Protein AF-0000000068952850 (afdb_homodimer)

Nearest PDB structures (foldseek):
  2pn2-assembly1_A-2  TM=8.144E-01  e=4.355E-07  Psychrobacter arcticus 273-4
  2onf-assembly1_B  TM=7.497E-01  e=1.160E-05  Thermoplasma acidophilum
  3lus-assembly1_A  TM=6.596E-01  e=3.440E-06  Vibrio cholerae O1 biovar El Tor str. N16961
  6mjn-assembly2_C  TM=6.677E-01  e=8.561E-06  Legionella pneumophila
  5d80-assembly1_G  TM=2.695E-01  e=7.342E-02  Saccharomyces cerevisiae S288C

Sequence (258 aa):
MTIQATWQPSQGNSICHLTNGTAEWQADLDASAGGDTQYPNPHDLLDSALAACTTLTLQLYAKRKGYAITEVHVSVGHEDANGTYTMNREVKVSGELTPQILDDLLRVANRCPVHKTLSGQFSIQTSIAMTIQATWQPSQGNSICHLTNGTAEWQADLDASAGGDTQYPNPHDLLDSALAACTTLTLQLYAKRKGYAITEVHVSVGHEDANGTYTMNREVKVSGELTPQILDDLLRVANRCPVHKTLSGQFSIQTSIA

Solvent-accessible surface area (backbone atoms only — not comparable to full-atom values): 13160 Å² total; per-residue (Å²): 120,49,34,38,23,36,40,37,62,86,69,76,55,71,61,30,42,35,30,57,87,69,19,70,53,63,29,19,43,48,61,92,76,70,25,53,54,66,29,42,26,35,68,51,29,38,47,39,10,45,25,42,27,29,50,50,47,48,51,53,50,31,59,77,72,64,55,54,60,53,32,39,40,24,35,27,32,67,45,80,55,96,65,31,45,33,33,46,32,39,39,33,67,40,61,74,68,51,74,67,54,51,53,50,50,52,56,50,44,69,60,19,68,51,49,50,53,56,66,47,40,59,42,78,44,78,46,75,93,119,49,33,38,23,38,40,36,62,87,69,77,56,71,58,31,41,34,29,58,88,68,19,71,52,63,31,19,42,48,63,92,77,70,25,56,54,67,29,41,27,34,67,51,30,39,46,38,11,47,24,40,26,30,50,50,45,48,52,52,51,30,61,74,70,64,54,56,60,55,32,40,38,24,35,27,32,66,45,80,56,95,65,31,43,33,33,45,31,41,39,34,68,41,60,74,69,50,74,66,54,53,52,51,51,51,56,51,43,70,60,18,66,50,51,51,53,56,68,47,39,59,42,79,45,78,45,75,92

Secondary structure (DSSP, 8-state):
-EEEEEE-GGGSS-PEEEESSS-EEEE---GGGT--TTS--HHHHHHHHHHHHHHHHHHHHHHHHT--EEEEEEEEEEEEETTEEEEEEEEEEEES--HHHHHHHHHHHTT-HHHHHHTSEEEEEEEE-/-EEEEEE-GGGSS-PEEEESSS-EEEE---GGGT--TTS--HHHHHHHHHHHHHHHHHHHHHHHHT--EEEEEEEEEEEEETTEEEEEEEEEEEES--HHHHHHHHHHHTT-HHHHHHTSEEEEEEEE-

pLDDT: mean 96.09, std 3.13, range [76.75, 98.88]

Radius of gyration: 18.57 Å; Cα contacts (8 Å, |Δi|>4): 601; chains: 2; bounding box: 36×56×41 Å

Foldseek 3Di:
DDKDWDDDVVVVAAKIWIDPPPDIFIEWDDVVVVIDPVHHHPVRVVQVVLQVLLQVQLVVVCVVVVPFWDDKDKDWDWDDDPNDIDIDIDIDIHGPDDPVRVVVSVVSSCVGPSNVVVVDDDDDDDDDD/DDKDWDDDVVVVAAKIWIDPPPDIFIEWDDVVVVIDPVHHHPVSVLQVVLQVLLQVQLVVVCVVVVPFWDDKDKDWDWDDDPNDIDIDMDIDIHGPDDPVRVVVSVVSSCVGPSNVVVVDDDDDDDDDD

Organism: Cupriavidus necator (strain ATCC 17699 / DSM 428 / KCTC 22496 / NCIMB 10442 / H16 / Stanier 337) (NCBI:txid381666)

InterPro domains:
  IPR003718 OsmC/Ohr conserved domain [PF02566] (35-126)
  IPR015946 K homology domain-like, alpha/beta [G3DSA:3.30.300.20] (1-129)
  IPR036102 OsmC/Ohr superfamily [SSF82784] (1-128)

Structure (mmCIF, N/CA/C/O backbone):
data_AF-0000000068952850-model_v1
#
loop_
_entity.id
_entity.type
_entity.pdbx_description
1 polymer 'OsmC family peroxiredoxin'
#
loop_
_atom_site.group_PDB
_atom_site.id
_atom_site.type_symbol
_atom_site.label_atom_id
_atom_site.label_alt_id
_atom_site.label_comp_id
_atom_site.label_asym_id
_atom_site.label_entity_id
_atom_site.label_seq_id
_atom_site.pdbx_PDB_ins_code
_atom_site.Cartn_x
_atom_site.Cartn_y
_atom_site.Cartn_z
_atom_site.occupancy
_atom_site.B_iso_or_equiv
_atom_site.auth_seq_id
_atom_site.auth_comp_id
_atom_site.auth_asym_id
_atom_site.auth_atom_id
_atom_site.pdbx_PDB_model_num
ATOM 1 N N . MET A 1 1 ? 1.985 -6.535 13.148 1 83.94 1 MET A N 1
ATOM 2 C CA . MET A 1 1 ? 3.004 -5.68 12.547 1 83.94 1 MET A CA 1
ATOM 3 C C . MET A 1 1 ? 2.508 -4.246 12.43 1 83.94 1 MET A C 1
ATOM 5 O O . MET A 1 1 ? 1.322 -4.012 12.188 1 83.94 1 MET A O 1
ATOM 9 N N . THR A 1 2 ? 3.398 -3.201 12.891 1 96.94 2 THR A N 1
ATOM 10 C CA . THR A 1 2 ? 3.006 -1.795 12.906 1 96.94 2 THR A CA 1
ATOM 11 C C . THR A 1 2 ? 3.838 -0.994 11.906 1 96.94 2 THR A C 1
ATOM 13 O O . THR A 1 2 ? 5.066 -1.09 11.898 1 96.94 2 THR A O 1
ATOM 16 N N . ILE A 1 3 ? 3.17 -0.302 11.047 1 98.75 3 ILE A N 1
ATOM 17 C CA . ILE A 1 3 ? 3.84 0.583 10.094 1 98.75 3 ILE A CA 1
ATOM 18 C C . ILE A 1 3 ? 4.086 1.942 10.742 1 98.75 3 ILE A C 1
ATOM 20 O O . ILE A 1 3 ? 3.203 2.492 11.406 1 98.75 3 ILE A O 1
ATOM 24 N N . GLN A 1 4 ? 5.297 2.438 10.555 1 98.88 4 GLN A N 1
ATOM 25 C CA . GLN A 1 4 ? 5.641 3.793 10.969 1 98.88 4 GLN A CA 1
ATOM 26 C C . GLN A 1 4 ? 5.922 4.684 9.766 1 98.88 4 GLN A C 1
ATOM 28 O O . GLN A 1 4 ? 6.668 4.297 8.859 1 98.88 4 GLN A O 1
ATOM 33 N N . ALA A 1 5 ? 5.34 5.781 9.758 1 98.88 5 ALA A N 1
ATOM 34 C CA . ALA A 1 5 ? 5.598 6.824 8.773 1 98.88 5 ALA A CA 1
ATOM 35 C C . ALA A 1 5 ? 6.078 8.109 9.438 1 98.88 5 ALA A C 1
ATOM 37 O O . ALA A 1 5 ? 5.461 8.586 10.391 1 98.88 5 ALA A O 1
ATOM 38 N N . THR A 1 6 ? 7.145 8.703 8.875 1 98.81 6 THR A N 1
ATOM 39 C CA . THR A 1 6 ? 7.676 9.914 9.5 1 98.81 6 THR A CA 1
ATOM 40 C C . THR A 1 6 ? 8.031 10.953 8.438 1 98.81 6 THR A C 1
ATOM 42 O O . THR A 1 6 ? 8.383 10.602 7.312 1 98.81 6 THR A O 1
ATOM 45 N N . TRP A 1 7 ? 7.98 12.133 8.859 1 98.56 7 TRP A N 1
ATOM 46 C CA . TRP A 1 7 ? 8.414 13.266 8.047 1 98.56 7 TRP A CA 1
ATOM 47 C C . TRP A 1 7 ? 8.773 14.453 8.922 1 98.56 7 TRP A C 1
ATOM 49 O O . TRP A 1 7 ? 8.117 14.703 9.945 1 98.56 7 TRP A O 1
ATOM 59 N N . GLN A 1 8 ? 9.758 15.172 8.516 1 97.69 8 GLN A N 1
ATOM 60 C CA . GLN A 1 8 ? 10.164 16.406 9.172 1 97.69 8 GLN A CA 1
ATOM 61 C C . GLN A 1 8 ? 10.438 17.5 8.148 1 97.69 8 GLN A C 1
ATOM 63 O O . GLN A 1 8 ? 11.055 17.25 7.109 1 97.69 8 GLN A O 1
ATOM 68 N N . PRO A 1 9 ? 10.039 18.688 8.547 1 96 9 PRO A N 1
ATOM 69 C CA . PRO A 1 9 ? 10.32 19.812 7.637 1 96 9 PRO A CA 1
ATOM 70 C C . PRO A 1 9 ? 11.812 19.984 7.371 1 96 9 PRO A C 1
ATOM 72 O O . PRO A 1 9 ? 12.195 20.453 6.297 1 96 9 PRO A O 1
ATOM 75 N N . SER A 1 10 ? 12.562 19.641 8.289 1 95.81 10 SER A N 1
ATOM 76 C CA . SER A 1 10 ? 14.008 19.828 8.18 1 95.81 10 SER A CA 1
ATOM 77 C C . SER A 1 10 ? 14.594 19 7.039 1 95.81 10 SER A C 1
ATOM 79 O O . SER A 1 10 ? 15.719 19.25 6.605 1 95.81 10 SER A O 1
ATOM 81 N N . GLN A 1 11 ? 13.867 18.062 6.547 1 95.25 11 GLN A N 1
ATOM 82 C CA . GLN A 1 11 ? 14.312 17.219 5.434 1 95.25 11 GLN A CA 1
ATOM 83 C C . GLN A 1 11 ? 14.438 18.031 4.148 1 95.25 11 GLN A C 1
ATOM 85 O O . GLN A 1 11 ? 15.125 17.625 3.213 1 95.25 11 GLN A O 1
ATOM 90 N N . GLY A 1 12 ? 13.688 19.094 4.043 1 95.31 12 GLY A N 1
ATOM 91 C CA . GLY A 1 12 ? 13.742 19.953 2.867 1 95.31 12 GLY A CA 1
ATOM 92 C C . GLY A 1 12 ? 12.992 19.391 1.678 1 95.31 12 GLY A C 1
ATOM 93 O O . GLY A 1 12 ? 13.148 19.859 0.552 1 95.31 12 GLY A O 1
ATOM 94 N N . ASN A 1 13 ? 12.367 18.266 1.859 1 96.75 13 ASN A N 1
ATOM 95 C CA . ASN A 1 13 ? 11.523 17.641 0.84 1 96.75 13 ASN A CA 1
ATOM 96 C C . ASN A 1 13 ? 10.273 17.016 1.451 1 96.75 13 ASN A C 1
ATOM 98 O O . ASN A 1 13 ? 10.078 17.078 2.666 1 96.75 13 ASN A O 1
ATOM 102 N N . SER A 1 14 ? 9.391 16.5 0.665 1 97.62 14 SER A N 1
ATOM 103 C CA . SER A 1 14 ? 8.109 15.992 1.146 1 97.62 14 SER A CA 1
ATOM 104 C C . SER A 1 14 ? 8.156 14.484 1.369 1 97.62 14 SER A C 1
ATOM 106 O O . SER A 1 14 ? 7.152 13.875 1.742 1 97.62 14 SER A O 1
ATOM 108 N N . ILE A 1 15 ? 9.305 13.867 1.201 1 98.56 15 ILE A N 1
ATOM 109 C CA . ILE A 1 15 ? 9.406 12.406 1.217 1 98.56 15 ILE A CA 1
ATOM 110 C C . ILE A 1 15 ? 9.055 11.883 2.607 1 98.56 15 ILE A C 1
ATOM 112 O O . ILE A 1 15 ? 9.586 12.359 3.611 1 98.56 15 ILE A O 1
ATOM 116 N N . CYS A 1 16 ? 8.117 10.953 2.568 1 98.19 16 CYS A N 1
ATOM 117 C CA . CYS A 1 16 ? 7.711 10.227 3.764 1 98.19 16 CYS A CA 1
ATOM 118 C C . CYS A 1 16 ? 8.516 8.938 3.92 1 98.19 16 CYS A C 1
ATOM 120 O O . CYS A 1 16 ? 8.625 8.156 2.977 1 98.19 16 CYS A O 1
ATOM 122 N N . HIS A 1 17 ? 9.039 8.742 5.125 1 98.81 17 HIS A N 1
ATOM 123 C CA . HIS A 1 17 ? 9.797 7.523 5.398 1 98.81 17 HIS A CA 1
ATOM 124 C C . HIS A 1 17 ? 8.922 6.473 6.082 1 98.81 17 HIS A C 1
ATOM 126 O O . HIS A 1 17 ? 8.258 6.77 7.082 1 98.81 17 HIS A O 1
ATOM 132 N N . LEU A 1 18 ? 8.977 5.301 5.543 1 98.88 18 LEU A N 1
ATOM 133 C CA . LEU A 1 18 ? 8.133 4.219 6.039 1 98.88 18 LEU A CA 1
ATOM 134 C C . LEU A 1 18 ? 8.984 3.053 6.535 1 98.88 18 LEU A C 1
ATOM 136 O O . LEU A 1 18 ? 10.031 2.752 5.957 1 98.88 18 LEU A O 1
ATOM 140 N N . THR A 1 19 ? 8.469 2.383 7.621 1 98.88 19 THR A N 1
ATOM 141 C CA . THR A 1 19 ? 9.133 1.178 8.102 1 98.88 19 THR A CA 1
ATOM 142 C C . THR A 1 19 ? 8.164 0.301 8.883 1 98.88 19 THR A C 1
ATOM 144 O O . THR A 1 19 ? 7.199 0.8 9.469 1 98.88 19 THR A O 1
ATOM 147 N N . ASN A 1 20 ? 8.43 -0.939 8.812 1 98.31 20 ASN A N 1
ATOM 148 C CA . ASN A 1 20 ? 7.734 -1.854 9.711 1 98.31 20 ASN A CA 1
ATOM 149 C C . ASN A 1 20 ? 8.648 -2.35 10.82 1 98.31 20 ASN A C 1
ATOM 151 O O . ASN A 1 20 ? 8.352 -3.354 11.477 1 98.31 20 ASN A O 1
ATOM 155 N N . GLY A 1 21 ? 9.75 -1.656 11.047 1 97.31 21 GLY A N 1
ATOM 156 C CA . GLY A 1 21 ? 10.75 -2.041 12.031 1 97.31 21 GLY A CA 1
ATOM 157 C C . GLY A 1 21 ? 11.914 -2.803 11.438 1 97.31 21 GLY A C 1
ATOM 158 O O . GLY A 1 21 ? 13.016 -2.799 12 1 97.31 21 GLY A O 1
ATOM 159 N N . THR A 1 22 ? 11.695 -3.516 10.328 1 96.75 22 THR A N 1
ATOM 160 C CA . THR A 1 22 ? 12.719 -4.305 9.648 1 96.75 22 THR A CA 1
ATOM 161 C C . THR A 1 22 ? 12.961 -3.777 8.234 1 96.75 22 THR A C 1
ATOM 163 O O . THR A 1 22 ? 14.102 -3.521 7.852 1 96.75 22 THR A O 1
ATOM 166 N N . ALA A 1 23 ? 11.969 -3.572 7.438 1 98.19 23 ALA A N 1
ATOM 167 C CA . ALA A 1 23 ? 12.047 -3.008 6.094 1 98.19 23 ALA A CA 1
ATOM 168 C C . ALA A 1 23 ? 11.883 -1.49 6.125 1 98.19 23 ALA A C 1
ATOM 170 O O . ALA A 1 23 ? 11.211 -0.952 7.004 1 98.19 23 ALA A O 1
ATOM 171 N N . GLU A 1 24 ? 12.523 -0.838 5.172 1 98.56 24 GLU A N 1
ATOM 172 C CA . GLU A 1 24 ? 12.383 0.604 4.992 1 98.56 24 GLU A CA 1
ATOM 173 C C . GLU A 1 24 ? 12.055 0.95 3.543 1 98.56 24 GLU A C 1
ATOM 175 O O . GLU A 1 24 ? 12.633 0.371 2.617 1 98.56 24 GLU A O 1
ATOM 180 N N . TRP A 1 25 ? 11.117 1.823 3.322 1 98.62 25 TRP A N 1
ATOM 181 C CA . TRP A 1 25 ? 10.766 2.348 2.006 1 98.62 25 TRP A CA 1
ATOM 182 C C . TRP A 1 25 ? 10.211 3.762 2.113 1 98.62 25 TRP A C 1
ATOM 184 O O . TRP A 1 25 ? 10.328 4.406 3.158 1 98.62 25 TRP A O 1
ATOM 194 N N . GLN A 1 26 ? 9.852 4.348 0.988 1 98.81 26 GLN A N 1
ATOM 195 C CA . GLN A 1 26 ? 9.453 5.75 0.976 1 98.81 26 GLN A CA 1
ATOM 196 C C . GLN A 1 26 ? 8.211 5.957 0.112 1 98.81 26 GLN A C 1
ATOM 198 O O . GLN A 1 26 ? 7.855 5.09 -0.693 1 98.81 26 GLN A O 1
ATOM 203 N N . ALA A 1 27 ? 7.625 7.004 0.336 1 98.75 27 ALA A N 1
ATOM 204 C CA . ALA A 1 27 ? 6.504 7.492 -0.462 1 98.75 27 ALA A CA 1
ATOM 205 C C . ALA A 1 27 ? 6.527 9.016 -0.571 1 98.75 27 ALA A C 1
ATOM 207 O O . ALA A 1 27 ? 7.18 9.688 0.23 1 98.75 27 ALA A O 1
ATOM 208 N N . ASP A 1 28 ? 5.906 9.516 -1.587 1 98.62 28 ASP A N 1
ATOM 209 C CA . ASP A 1 28 ? 5.832 10.969 -1.724 1 98.62 28 ASP A CA 1
ATOM 210 C C . ASP A 1 28 ? 4.504 11.398 -2.342 1 98.62 28 ASP A C 1
ATOM 212 O O . ASP A 1 28 ? 3.672 10.555 -2.684 1 98.62 28 ASP A O 1
ATOM 216 N N . LEU A 1 29 ? 4.336 12.688 -2.441 1 96.94 29 LEU A N 1
ATOM 217 C CA . LEU A 1 29 ? 3.16 13.305 -3.049 1 96.94 29 LEU A CA 1
ATOM 218 C C . LEU A 1 29 ? 3.123 13.039 -4.551 1 96.94 29 LEU A C 1
ATOM 220 O O . LEU A 1 29 ? 4.145 12.695 -5.148 1 96.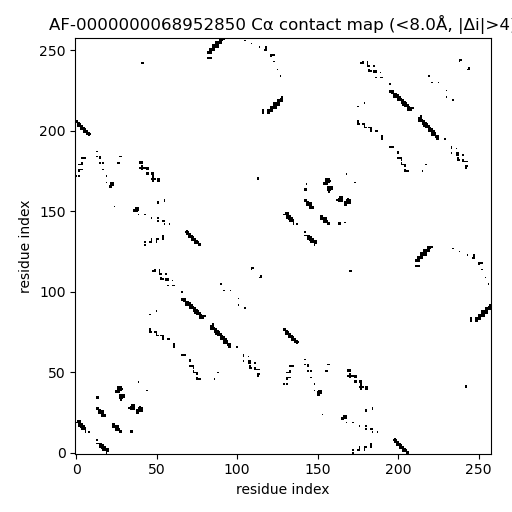94 29 LEU A O 1
ATOM 224 N N . ASP A 1 30 ? 1.948 13.172 -5.082 1 92.81 30 ASP A N 1
ATOM 225 C CA . ASP A 1 30 ? 1.857 13.133 -6.539 1 92.81 30 ASP A CA 1
ATOM 226 C C . ASP A 1 30 ? 2.574 14.328 -7.164 1 92.81 30 ASP A C 1
ATOM 228 O O . ASP A 1 30 ? 2.871 15.305 -6.48 1 92.81 30 ASP A O 1
ATOM 232 N N . ALA A 1 31 ? 2.795 14.164 -8.445 1 91.31 31 ALA A N 1
ATOM 233 C CA . ALA A 1 31 ? 3.496 15.234 -9.164 1 91.31 31 ALA A CA 1
ATOM 234 C C . ALA A 1 31 ? 2.725 16.547 -9.078 1 91.31 31 ALA A C 1
ATOM 236 O O . ALA A 1 31 ? 3.322 17.609 -8.914 1 91.31 31 ALA A O 1
ATOM 237 N N . SER A 1 32 ? 1.428 16.484 -9.141 1 92.81 32 SER A N 1
ATOM 238 C CA . SER A 1 32 ? 0.576 17.672 -9.141 1 92.81 32 SER A CA 1
ATOM 239 C C . SER A 1 32 ? 0.685 18.422 -7.824 1 92.81 32 SER A C 1
ATOM 241 O O . SER A 1 32 ? 0.463 19.641 -7.777 1 92.81 32 SER A O 1
ATOM 243 N N . ALA A 1 33 ? 1.064 17.75 -6.75 1 93.44 33 ALA A N 1
ATOM 244 C CA . ALA A 1 33 ? 1.203 18.359 -5.434 1 93.44 33 ALA A CA 1
ATOM 245 C C . ALA A 1 33 ? 2.66 18.703 -5.137 1 93.44 33 ALA A C 1
ATOM 247 O O . ALA A 1 33 ? 3.004 19.078 -4.012 1 93.44 33 ALA A O 1
ATOM 248 N N . GLY A 1 34 ? 3.529 18.5 -6.188 1 93.19 34 GLY A N 1
ATOM 249 C CA . GLY A 1 34 ? 4.926 18.891 -6.047 1 93.19 34 GLY A CA 1
ATOM 250 C C . GLY A 1 34 ? 5.797 17.766 -5.5 1 93.19 34 GLY A C 1
ATOM 251 O O . GLY A 1 34 ? 6.918 18.016 -5.051 1 93.19 34 GLY A O 1
ATOM 252 N N . GLY A 1 35 ? 5.309 16.594 -5.461 1 95.94 35 GLY A N 1
ATOM 253 C CA . GLY A 1 35 ? 6.07 15.477 -4.945 1 95.94 35 GLY A CA 1
ATOM 254 C C . GLY A 1 35 ? 7.125 14.977 -5.914 1 95.94 35 GLY A C 1
ATOM 255 O O . GLY A 1 35 ? 7.152 15.391 -7.074 1 95.94 35 GLY A O 1
ATOM 256 N N . ASP A 1 36 ? 8.062 14.211 -5.398 1 97.44 36 ASP A N 1
ATOM 257 C CA . ASP A 1 36 ? 9.078 13.516 -6.184 1 97.44 36 ASP A CA 1
ATOM 258 C C . ASP A 1 36 ? 8.531 12.211 -6.762 1 97.44 36 ASP A C 1
ATOM 260 O O . ASP A 1 36 ? 8.242 11.273 -6.02 1 97.44 36 ASP A O 1
ATOM 264 N N . THR A 1 37 ? 8.461 12.102 -8.078 1 96.19 37 THR A N 1
ATOM 265 C CA . THR A 1 37 ? 7.809 10.984 -8.75 1 96.19 37 THR A CA 1
ATOM 266 C C . THR A 1 37 ? 8.695 9.742 -8.727 1 96.19 37 THR A C 1
ATOM 268 O O . THR A 1 37 ? 8.281 8.664 -9.172 1 96.19 37 THR A O 1
ATOM 271 N N . GLN A 1 38 ? 9.859 9.898 -8.219 1 97.62 38 GLN A N 1
ATOM 272 C CA . GLN A 1 38 ? 10.727 8.742 -8.039 1 97.62 38 GLN A CA 1
ATOM 273 C C . GLN A 1 38 ? 10.227 7.84 -6.918 1 97.62 38 GLN A C 1
ATOM 275 O O . GLN A 1 38 ? 10.703 6.715 -6.758 1 97.62 38 GLN A O 1
ATOM 280 N N . TYR A 1 39 ? 9.273 8.289 -6.168 1 98.56 39 TYR A N 1
ATOM 281 C CA . TYR A 1 39 ? 8.68 7.523 -5.082 1 98.56 39 TYR A CA 1
ATOM 282 C C . TYR A 1 39 ? 7.188 7.312 -5.324 1 98.56 39 TYR A C 1
ATOM 284 O O . TYR A 1 39 ? 6.512 8.18 -5.875 1 98.56 39 TYR A O 1
ATOM 292 N N . PRO A 1 40 ? 6.668 6.195 -4.957 1 98.44 40 PRO A N 1
ATOM 293 C CA . PRO A 1 40 ? 5.227 5.969 -5.094 1 98.44 40 PRO A CA 1
ATOM 294 C C . PRO A 1 40 ? 4.398 6.887 -4.199 1 98.44 40 PRO A C 1
ATOM 296 O O . PRO A 1 40 ? 4.832 7.238 -3.098 1 98.44 40 PRO A O 1
ATOM 299 N N . ASN A 1 41 ? 3.264 7.293 -4.699 1 98.12 41 ASN A N 1
ATOM 300 C CA . ASN A 1 41 ? 2.316 7.977 -3.822 1 98.12 41 ASN A CA 1
ATOM 301 C C . ASN A 1 41 ? 1.457 6.988 -3.045 1 98.12 41 ASN A C 1
ATOM 303 O O . ASN A 1 41 ? 1.554 5.777 -3.254 1 98.12 41 ASN A O 1
ATOM 307 N N . PRO A 1 42 ? 0.657 7.445 -2.119 1 98.19 42 PRO A N 1
ATOM 308 C CA . PRO A 1 42 ? -0.085 6.527 -1.25 1 98.19 42 PRO A CA 1
ATOM 309 C C . PRO A 1 42 ? -1.029 5.613 -2.025 1 98.19 42 PRO A C 1
ATOM 311 O O . PRO A 1 42 ? -1.193 4.445 -1.667 1 98.19 42 PRO A O 1
ATOM 314 N N . HIS A 1 43 ? -1.701 6.066 -3.117 1 97.88 43 HIS A N 1
ATOM 315 C CA . HIS A 1 43 ? -2.557 5.203 -3.922 1 97.88 43 HIS A CA 1
ATOM 316 C C . HIS A 1 43 ? -1.737 4.152 -4.664 1 97.88 43 HIS A C 1
ATOM 318 O O . HIS A 1 43 ? -2.203 3.029 -4.875 1 97.88 43 HIS A O 1
ATOM 324 N N . ASP A 1 44 ? -0.506 4.539 -5.082 1 98.38 44 ASP A N 1
ATOM 325 C CA . ASP A 1 44 ? 0.402 3.545 -5.645 1 98.38 44 ASP A CA 1
ATOM 326 C C . ASP A 1 44 ? 0.667 2.418 -4.648 1 98.38 44 ASP A C 1
ATOM 328 O O . ASP A 1 44 ? 0.671 1.242 -5.02 1 98.38 44 ASP A O 1
ATOM 332 N N . LEU A 1 45 ? 0.943 2.805 -3.422 1 98.75 45 LEU A N 1
ATOM 333 C CA . LEU A 1 45 ? 1.175 1.799 -2.391 1 98.75 45 LEU A CA 1
ATOM 334 C C . LEU A 1 45 ? -0.05 0.907 -2.217 1 98.75 45 LEU A C 1
ATOM 336 O O . LEU A 1 45 ? 0.078 -0.315 -2.111 1 98.75 45 LEU A O 1
ATOM 340 N N . LEU A 1 46 ? -1.236 1.482 -2.213 1 98.69 46 LEU A N 1
ATOM 341 C CA . LEU A 1 46 ? -2.48 0.736 -2.066 1 98.69 46 LEU A CA 1
ATOM 342 C C . LEU A 1 46 ? -2.658 -0.257 -3.211 1 98.69 46 LEU A C 1
ATOM 344 O O . LEU A 1 46 ? -2.855 -1.451 -2.977 1 98.69 46 LEU A O 1
ATOM 348 N N . ASP A 1 47 ? -2.549 0.219 -4.449 1 98.75 47 ASP A N 1
ATOM 349 C CA . ASP A 1 47 ? -2.701 -0.645 -5.617 1 98.75 47 ASP A CA 1
ATOM 350 C C . ASP A 1 47 ? -1.612 -1.715 -5.652 1 98.75 47 ASP A C 1
ATOM 352 O O . ASP A 1 47 ? -1.862 -2.85 -6.066 1 98.75 47 ASP A O 1
ATOM 356 N N . SER A 1 48 ? -0.426 -1.312 -5.207 1 98.88 48 SER A N 1
ATOM 357 C CA . SER A 1 48 ? 0.693 -2.248 -5.238 1 98.88 48 SER A CA 1
ATOM 358 C C . SER A 1 48 ? 0.49 -3.385 -4.242 1 98.88 48 SER A C 1
ATOM 360 O O . SER A 1 48 ? 1.035 -4.477 -4.422 1 98.88 48 SER A O 1
ATOM 362 N N . ALA A 1 49 ? -0.235 -3.104 -3.154 1 98.81 49 ALA A N 1
ATOM 363 C CA . ALA A 1 49 ? -0.542 -4.168 -2.201 1 98.81 49 ALA A CA 1
ATOM 364 C C . ALA A 1 49 ? -1.256 -5.328 -2.889 1 98.81 49 ALA A C 1
ATOM 366 O O . ALA A 1 49 ? -0.88 -6.488 -2.711 1 98.81 49 ALA A O 1
ATOM 367 N N . LEU A 1 50 ? -2.248 -5.043 -3.719 1 98.75 50 LEU A N 1
ATOM 368 C CA . LEU A 1 50 ? -2.986 -6.078 -4.438 1 98.75 50 LEU A CA 1
ATOM 369 C C . LEU A 1 50 ? -2.104 -6.746 -5.484 1 98.75 50 LEU A C 1
ATOM 371 O O . LEU A 1 50 ? -2.098 -7.973 -5.609 1 98.75 50 LEU A O 1
ATOM 375 N N . ALA A 1 51 ? -1.354 -5.938 -6.211 1 98.88 51 ALA A N 1
ATOM 376 C CA . ALA A 1 51 ? -0.493 -6.477 -7.262 1 98.88 51 ALA A CA 1
ATOM 377 C C . ALA A 1 51 ? 0.546 -7.43 -6.68 1 98.88 51 ALA A C 1
ATOM 379 O O . ALA A 1 51 ? 0.737 -8.539 -7.191 1 98.88 51 ALA A O 1
ATOM 380 N N . ALA A 1 52 ? 1.172 -6.961 -5.652 1 98.88 52 ALA A N 1
ATOM 381 C CA . ALA A 1 52 ? 2.205 -7.77 -5.012 1 98.88 52 ALA A CA 1
ATOM 382 C C . ALA A 1 52 ? 1.613 -9.039 -4.414 1 98.88 52 ALA A C 1
ATOM 384 O O . ALA A 1 52 ? 2.184 -10.125 -4.559 1 98.88 52 ALA A O 1
ATOM 385 N N . CYS A 1 53 ? 0.533 -8.914 -3.729 1 98.69 53 CYS A N 1
ATOM 386 C CA . CYS A 1 53 ? -0.115 -10.062 -3.105 1 98.69 53 CYS A CA 1
ATOM 387 C C . CYS A 1 53 ? -0.429 -11.141 -4.137 1 98.69 53 CYS A C 1
ATOM 389 O O . CYS A 1 53 ? -0.18 -12.328 -3.902 1 98.69 53 CYS A O 1
ATOM 391 N N . THR A 1 54 ? -1.043 -10.703 -5.25 1 98.62 54 THR A N 1
ATOM 392 C CA . THR A 1 54 ? -1.387 -11.625 -6.324 1 98.62 54 THR A CA 1
ATOM 393 C C . THR A 1 54 ? -0.138 -12.32 -6.859 1 98.62 54 THR A C 1
ATOM 395 O O . THR A 1 54 ? -0.101 -13.547 -6.965 1 98.62 54 THR A O 1
ATOM 398 N N . THR A 1 55 ? 0.859 -11.562 -7.121 1 98.62 55 THR A N 1
ATOM 399 C CA . THR A 1 55 ? 2.102 -12.078 -7.691 1 98.62 55 THR A CA 1
ATOM 400 C C . THR A 1 55 ? 2.744 -13.094 -6.758 1 98.62 55 THR A C 1
ATOM 402 O O . THR A 1 55 ? 3.092 -14.203 -7.184 1 98.62 55 THR A O 1
ATOM 405 N N . LEU A 1 56 ? 2.85 -12.727 -5.531 1 98.44 56 LEU A N 1
ATOM 406 C CA . LEU A 1 56 ? 3.523 -13.57 -4.551 1 98.44 56 LEU A CA 1
ATOM 407 C C . LEU A 1 56 ? 2.709 -14.828 -4.266 1 98.44 56 LEU A C 1
ATOM 409 O O . LEU A 1 56 ? 3.271 -15.914 -4.105 1 98.44 56 LEU A O 1
ATOM 413 N N . THR A 1 57 ? 1.423 -14.695 -4.188 1 97.94 57 THR A N 1
ATOM 414 C CA . THR A 1 57 ? 0.551 -15.844 -3.977 1 97.94 57 THR A CA 1
ATOM 415 C C . THR A 1 57 ? 0.666 -16.828 -5.133 1 97.94 57 THR A C 1
ATOM 417 O O . THR A 1 57 ? 0.747 -18.047 -4.918 1 97.94 57 THR A O 1
ATOM 420 N N . LEU A 1 58 ? 0.658 -16.312 -6.371 1 97.44 58 LEU A N 1
ATOM 421 C CA . LEU A 1 58 ? 0.748 -17.172 -7.539 1 97.44 58 LEU A CA 1
ATOM 422 C C . LEU A 1 58 ? 2.084 -17.906 -7.57 1 97.44 58 LEU A C 1
ATOM 424 O O . LEU A 1 58 ? 2.143 -19.094 -7.93 1 97.44 58 LEU A O 1
ATOM 428 N N . GLN A 1 59 ? 3.148 -17.219 -7.215 1 95.94 59 GLN A N 1
ATOM 429 C CA . GLN A 1 59 ? 4.445 -17.891 -7.203 1 95.94 59 GLN A CA 1
ATOM 430 C C . GLN A 1 59 ? 4.477 -19.016 -6.18 1 95.94 59 GLN A C 1
ATOM 432 O O . GLN A 1 59 ? 4.98 -20.109 -6.469 1 95.94 59 GLN A O 1
ATOM 437 N N . LEU A 1 60 ? 3.92 -18.828 -4.969 1 95 60 LEU A N 1
ATOM 438 C CA . LEU A 1 60 ? 3.859 -19.844 -3.926 1 95 60 LEU A CA 1
ATOM 439 C C . LEU A 1 60 ? 3.057 -21.047 -4.391 1 95 60 LEU A C 1
ATOM 441 O O . LEU A 1 60 ? 3.49 -22.188 -4.223 1 95 60 LEU A O 1
ATOM 445 N N . TYR A 1 61 ? 1.931 -20.672 -4.961 1 96.88 61 TYR A N 1
ATOM 446 C CA . TYR A 1 61 ? 1.048 -21.75 -5.395 1 96.88 61 TYR A CA 1
ATOM 447 C C . TYR A 1 61 ? 1.688 -22.562 -6.512 1 96.88 61 TYR A C 1
ATOM 449 O O . TYR A 1 61 ? 1.629 -23.797 -6.508 1 96.88 61 TYR A O 1
ATOM 457 N N . ALA A 1 62 ? 2.285 -21.922 -7.492 1 95.44 62 ALA A N 1
ATOM 458 C CA . ALA A 1 62 ? 2.938 -22.594 -8.617 1 95.44 62 ALA A CA 1
ATOM 459 C C . ALA A 1 62 ? 4.082 -23.469 -8.133 1 95.44 62 ALA A C 1
ATOM 461 O O . ALA A 1 62 ? 4.262 -24.594 -8.633 1 95.44 62 ALA A O 1
ATOM 462 N N . LYS A 1 63 ? 4.809 -22.953 -7.234 1 93.81 63 LYS A N 1
ATOM 463 C CA . LYS A 1 63 ? 5.902 -23.734 -6.656 1 93.81 63 LYS A CA 1
ATOM 464 C C . LYS A 1 63 ? 5.383 -25 -5.969 1 93.81 63 LYS A C 1
ATOM 466 O O . LYS A 1 63 ? 5.918 -26.078 -6.172 1 93.81 63 LYS A O 1
ATOM 471 N N . ARG A 1 64 ? 4.367 -24.891 -5.203 1 95.06 64 ARG A N 1
ATOM 472 C CA . ARG A 1 64 ? 3.771 -26 -4.469 1 95.06 64 ARG A CA 1
ATOM 473 C C . ARG A 1 64 ? 3.225 -27.047 -5.422 1 95.06 64 ARG A C 1
ATOM 475 O O . ARG A 1 64 ? 3.344 -28.25 -5.16 1 95.06 64 ARG A O 1
ATOM 482 N N . LYS A 1 65 ? 2.65 -26.609 -6.559 1 96.5 65 LYS A N 1
ATOM 483 C CA . LYS A 1 65 ? 2.002 -27.5 -7.516 1 96.5 65 LYS A CA 1
ATOM 484 C C . LYS A 1 65 ? 3 -28.031 -8.539 1 96.5 65 LYS A C 1
ATOM 486 O O . LYS A 1 65 ? 2.693 -28.953 -9.297 1 96.5 65 LYS A O 1
ATOM 491 N N . GLY A 1 66 ? 4.156 -27.391 -8.594 1 95.81 66 GLY A N 1
ATOM 492 C CA . GLY A 1 66 ? 5.164 -27.766 -9.562 1 95.81 66 GLY A CA 1
ATOM 493 C C . GLY A 1 66 ? 4.855 -27.281 -10.969 1 95.81 66 GLY A C 1
ATOM 494 O O . GLY A 1 66 ? 5.184 -27.953 -11.953 1 95.81 66 GLY A O 1
ATOM 495 N N . TYR A 1 67 ? 4.082 -26.234 -11.117 1 96 67 TYR A N 1
ATOM 496 C CA . TYR A 1 67 ? 3.797 -25.656 -12.43 1 96 67 TYR A CA 1
ATOM 497 C C . TYR A 1 67 ? 5.035 -24.984 -13.008 1 96 67 TYR A C 1
ATOM 499 O O . TYR A 1 67 ? 5.781 -24.312 -12.289 1 96 67 TYR A O 1
ATOM 507 N N . ALA A 1 68 ? 5.301 -25.172 -14.273 1 94.62 68 ALA A N 1
ATOM 508 C CA . ALA A 1 68 ? 6.465 -24.594 -14.938 1 94.62 68 ALA A CA 1
ATOM 509 C C . ALA A 1 68 ? 6.176 -23.172 -15.422 1 94.62 68 ALA A C 1
ATOM 511 O O . ALA A 1 68 ? 6.043 -22.938 -16.625 1 94.62 68 ALA A O 1
ATOM 512 N N . ILE A 1 69 ? 6.215 -22.25 -14.555 1 95.69 69 ILE A N 1
ATOM 513 C CA . ILE A 1 69 ? 6.004 -20.859 -14.938 1 95.69 69 ILE A CA 1
ATOM 514 C C . ILE A 1 69 ? 7.352 -20.156 -15.109 1 95.69 69 ILE A C 1
ATOM 516 O O . ILE A 1 69 ? 8.32 -20.484 -14.414 1 95.69 69 ILE A O 1
ATOM 520 N N . THR A 1 70 ? 7.402 -19.219 -16 1 97.25 70 THR A N 1
ATOM 521 C CA . THR A 1 70 ? 8.656 -18.531 -16.266 1 97.25 70 THR A CA 1
ATOM 522 C C . THR A 1 70 ? 8.555 -17.062 -15.891 1 97.25 70 THR A C 1
ATOM 524 O O . THR A 1 70 ? 9.57 -16.375 -15.7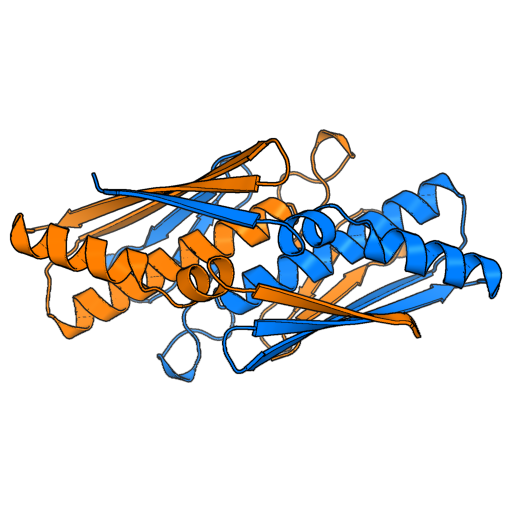27 1 97.25 70 THR A O 1
ATOM 527 N N . GLU A 1 71 ? 7.305 -16.609 -15.773 1 97.88 71 GLU A N 1
ATOM 528 C CA . GLU A 1 71 ? 7.102 -15.211 -15.406 1 97.88 71 GLU A CA 1
ATOM 529 C C . GLU A 1 71 ? 5.68 -14.969 -14.914 1 97.88 71 GLU A C 1
ATOM 531 O O . GLU A 1 71 ? 4.73 -15.562 -15.43 1 97.88 71 GLU A O 1
ATOM 536 N N . VAL A 1 72 ? 5.547 -14.211 -13.93 1 98 72 VAL A N 1
ATOM 537 C CA . VAL A 1 72 ? 4.266 -13.648 -13.516 1 98 72 VAL A CA 1
ATOM 538 C C . VAL A 1 72 ? 4.285 -12.133 -13.68 1 98 72 VAL A C 1
ATOM 540 O O . VAL A 1 72 ? 5.219 -11.469 -13.227 1 98 72 VAL A O 1
ATOM 543 N N . HIS A 1 73 ? 3.346 -11.625 -14.352 1 98.5 73 HIS A N 1
ATOM 544 C CA . HIS A 1 73 ? 3.145 -10.188 -14.516 1 98.5 73 HIS A CA 1
ATOM 545 C C . HIS A 1 73 ? 1.729 -9.781 -14.109 1 98.5 73 HIS A C 1
ATOM 547 O O . HIS A 1 73 ? 0.753 -10.266 -14.688 1 98.5 73 HIS A O 1
ATOM 553 N N . VAL A 1 74 ? 1.635 -8.938 -13.195 1 98.75 74 VAL A N 1
ATOM 554 C CA . VAL A 1 74 ? 0.338 -8.461 -12.727 1 98.75 74 VAL A CA 1
ATOM 555 C C . VAL A 1 74 ? 0.267 -6.938 -12.875 1 98.75 74 VAL A C 1
ATOM 557 O O . VAL A 1 74 ? 1.178 -6.227 -12.445 1 98.75 74 VAL A O 1
ATOM 560 N N . SER A 1 75 ? -0.77 -6.457 -13.453 1 98.69 75 SER A N 1
ATOM 561 C CA . SER A 1 75 ? -1.024 -5.023 -13.562 1 98.69 75 SER A CA 1
ATOM 562 C C . SER A 1 75 ? -2.311 -4.633 -12.844 1 98.69 75 SER A C 1
ATOM 564 O O . SER A 1 75 ? -3.303 -5.363 -12.891 1 98.69 75 SER A O 1
ATOM 566 N N . VAL A 1 76 ? -2.258 -3.545 -12.141 1 98.75 76 VAL A N 1
ATOM 567 C CA . VAL A 1 76 ? -3.438 -3.047 -11.445 1 98.75 76 VAL A CA 1
ATOM 568 C C . VAL A 1 76 ? -3.627 -1.562 -11.742 1 98.75 76 VAL A C 1
ATOM 570 O O . VAL A 1 76 ? -2.736 -0.75 -11.477 1 98.75 76 VAL A O 1
ATOM 573 N N . GLY A 1 77 ? -4.688 -1.204 -12.297 1 98.19 77 GLY A N 1
ATOM 574 C CA . GLY A 1 77 ? -5.18 0.16 -12.414 1 98.19 77 GLY A CA 1
ATOM 575 C C . GLY A 1 77 ? -6.441 0.406 -11.609 1 98.19 77 GLY A C 1
ATOM 576 O O . GLY A 1 77 ? -7.125 -0.539 -11.211 1 98.19 77 GLY A O 1
ATOM 577 N N . HIS A 1 78 ? -6.73 1.718 -11.344 1 97.56 78 HIS A N 1
ATOM 578 C CA . HIS A 1 78 ? -7.93 1.968 -10.555 1 97.56 78 HIS A CA 1
ATOM 579 C C . HIS A 1 78 ? -8.75 3.111 -11.141 1 97.56 78 HIS A C 1
ATOM 581 O O . HIS A 1 78 ? -8.227 3.924 -11.906 1 97.56 78 HIS A O 1
ATOM 587 N N . GLU A 1 79 ? -9.953 3.043 -10.891 1 95.62 79 GLU A N 1
ATOM 588 C CA . GLU A 1 79 ? -10.914 4.117 -11.125 1 95.62 79 GLU A CA 1
ATOM 589 C C . GLU A 1 79 ? -11.727 4.41 -9.867 1 95.62 79 GLU A C 1
ATOM 591 O O . GLU A 1 79 ? -12.109 3.49 -9.133 1 95.62 79 GLU A O 1
ATOM 596 N N . ASP A 1 80 ? -11.797 5.645 -9.641 1 91.56 80 ASP A N 1
ATOM 597 C CA . ASP A 1 80 ? -12.602 6.082 -8.5 1 91.56 80 ASP A CA 1
ATOM 598 C C . ASP A 1 80 ? -13.859 6.816 -8.969 1 91.56 80 ASP A C 1
ATOM 600 O O . ASP A 1 80 ? -13.773 7.945 -9.453 1 91.56 80 ASP A O 1
ATOM 604 N N . ALA A 1 81 ? -15 6.113 -8.883 1 89.56 81 ALA A N 1
ATOM 605 C CA . ALA A 1 81 ? -16.266 6.699 -9.328 1 89.56 81 ALA A CA 1
ATOM 606 C C . ALA A 1 81 ? -17.391 6.348 -8.375 1 89.56 81 ALA A C 1
ATOM 608 O O . ALA A 1 81 ? -17.547 5.184 -7.988 1 89.56 81 ALA A O 1
ATOM 609 N N . ASN A 1 82 ? -18.203 7.426 -7.977 1 89.88 82 ASN A N 1
ATOM 610 C CA . ASN A 1 82 ? -19.438 7.266 -7.195 1 89.88 82 ASN A CA 1
ATOM 611 C C . ASN A 1 82 ? -19.172 6.492 -5.906 1 89.88 82 ASN A C 1
ATOM 613 O O . ASN A 1 82 ? -19.922 5.566 -5.574 1 89.88 82 ASN A O 1
ATOM 617 N N . GLY A 1 83 ? -18.031 6.695 -5.266 1 89.19 83 GLY A N 1
ATOM 618 C CA . GLY A 1 83 ? -17.75 6.102 -3.971 1 89.19 83 GLY A CA 1
ATOM 619 C C . GLY A 1 83 ? -17.203 4.691 -4.066 1 89.19 83 GLY A C 1
ATOM 620 O O . GLY A 1 83 ? -17 4.031 -3.049 1 89.19 83 GLY A O 1
ATOM 621 N N . THR A 1 84 ? -17.047 4.227 -5.285 1 95.25 84 THR A N 1
ATOM 622 C CA . THR A 1 84 ? -16.484 2.893 -5.492 1 95.25 84 THR A CA 1
ATOM 623 C C . THR A 1 84 ? -15.086 2.973 -6.082 1 95.25 84 THR A C 1
ATOM 625 O O . THR A 1 84 ? -14.867 3.641 -7.094 1 95.25 84 THR A O 1
ATOM 628 N N . TYR A 1 85 ? -14.156 2.41 -5.348 1 97.38 85 TYR A N 1
ATOM 629 C CA . TYR A 1 85 ? -12.789 2.252 -5.836 1 97.38 85 TYR A CA 1
ATOM 630 C C . TYR A 1 85 ? -12.633 0.946 -6.605 1 97.38 85 TYR A C 1
ATOM 632 O O . TYR A 1 85 ? -12.5 -0.123 -6.008 1 97.38 85 TYR A O 1
ATOM 640 N N . THR A 1 86 ? -12.656 1.054 -7.965 1 97.88 86 THR A N 1
ATOM 641 C CA . THR A 1 86 ? -12.586 -0.134 -8.812 1 97.88 86 THR A CA 1
ATOM 642 C C . THR A 1 86 ? -11.148 -0.416 -9.234 1 97.88 86 THR A C 1
ATOM 644 O O . THR A 1 86 ? -10.516 0.414 -9.891 1 97.88 86 THR A O 1
ATOM 647 N N . MET A 1 87 ? -10.648 -1.544 -8.867 1 98.12 87 MET A N 1
ATOM 648 C CA . MET A 1 87 ? -9.32 -2.002 -9.266 1 98.12 87 MET A CA 1
ATOM 649 C C . MET A 1 87 ? -9.414 -3.008 -10.406 1 98.12 87 MET A C 1
ATOM 651 O O . MET A 1 87 ? -10 -4.078 -10.25 1 98.12 87 MET A O 1
ATOM 655 N N . ASN A 1 88 ? -8.867 -2.582 -11.5 1 98.06 88 ASN A N 1
ATOM 656 C CA . ASN A 1 88 ? -8.766 -3.486 -12.633 1 98.06 88 ASN A CA 1
ATOM 657 C C . ASN A 1 88 ? -7.434 -4.227 -12.648 1 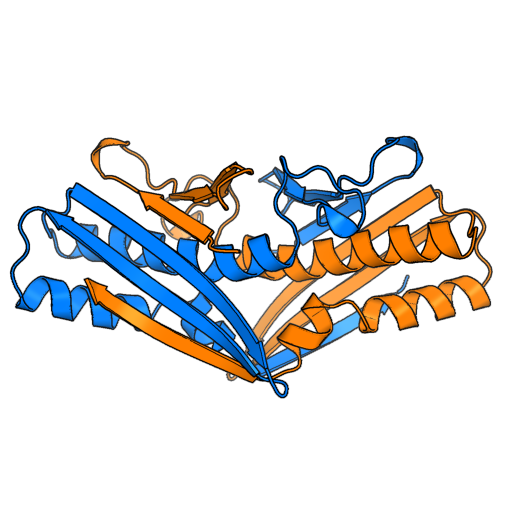98.06 88 ASN A C 1
ATOM 659 O O . ASN A 1 88 ? -6.387 -3.625 -12.891 1 98.06 88 ASN A O 1
ATOM 663 N N . ARG A 1 89 ? -7.473 -5.48 -12.438 1 98.19 89 ARG A N 1
ATOM 664 C CA . ARG A 1 89 ? -6.285 -6.32 -12.328 1 98.19 89 ARG A CA 1
ATOM 665 C C . ARG A 1 89 ? -6.148 -7.242 -13.531 1 98.19 89 ARG A C 1
ATOM 667 O O . ARG A 1 89 ? -7.09 -7.957 -13.883 1 98.19 89 ARG A O 1
ATOM 674 N N . GLU A 1 90 ? -5.055 -7.195 -14.141 1 98.12 90 GLU A N 1
ATOM 675 C CA . GLU A 1 90 ? -4.703 -8.133 -15.203 1 98.12 90 GLU A CA 1
ATOM 676 C C . GLU A 1 90 ? -3.549 -9.031 -14.781 1 98.12 90 GLU A C 1
ATOM 678 O O . GLU A 1 90 ? -2.506 -8.555 -14.336 1 98.12 90 GLU A O 1
ATOM 683 N N . VAL A 1 91 ? -3.746 -10.312 -14.984 1 97.88 91 VAL A N 1
ATOM 684 C CA . VAL A 1 91 ? -2.744 -11.305 -14.609 1 97.88 91 VAL A CA 1
ATOM 685 C C . VAL A 1 91 ? -2.232 -12.016 -15.859 1 97.88 91 VAL A C 1
ATOM 687 O O . VAL A 1 91 ? -3.018 -12.578 -16.625 1 97.88 91 VAL A O 1
ATOM 690 N N . LYS A 1 92 ? -0.971 -11.93 -16.031 1 97.25 92 LYS A N 1
ATOM 691 C CA . LYS A 1 92 ? -0.306 -12.664 -17.094 1 97.25 92 LYS A CA 1
ATOM 692 C C . LYS A 1 92 ? 0.744 -13.617 -16.547 1 97.25 92 LYS A C 1
ATOM 694 O O . LYS A 1 92 ? 1.606 -13.219 -15.766 1 97.25 92 LYS A O 1
ATOM 699 N N . VAL A 1 93 ? 0.649 -14.828 -16.969 1 96.31 93 VAL A N 1
ATOM 700 C CA . VAL A 1 93 ? 1.622 -15.844 -16.578 1 96.31 93 VAL A CA 1
ATOM 701 C C . VAL A 1 93 ? 2.213 -16.5 -17.812 1 96.31 93 VAL A C 1
ATOM 703 O O . VAL A 1 93 ? 1.483 -16.859 -18.75 1 96.31 93 VAL A O 1
ATOM 706 N N . SER A 1 94 ? 3.465 -16.578 -17.797 1 96.31 94 SER A N 1
ATOM 707 C CA . SER A 1 94 ? 4.156 -17.219 -18.906 1 96.31 94 SER A CA 1
ATOM 708 C C . SER A 1 94 ? 4.809 -18.531 -18.469 1 96.31 94 SER A C 1
ATOM 710 O O . SER A 1 94 ? 5.164 -18.688 -17.297 1 96.31 94 SER A O 1
ATOM 712 N N . GLY A 1 95 ? 5.004 -19.469 -19.391 1 94.75 95 GLY A N 1
ATOM 713 C CA . GLY A 1 95 ? 5.59 -20.781 -19.156 1 94.75 95 GLY A CA 1
ATOM 714 C C . GLY A 1 95 ? 4.914 -21.891 -19.953 1 94.75 95 GLY A C 1
ATOM 715 O O . GLY A 1 95 ? 4.359 -21.625 -21.031 1 94.75 95 GLY A O 1
ATOM 716 N N . GLU A 1 96 ? 5.133 -23.094 -19.594 1 93.31 96 GLU A N 1
ATOM 717 C CA . GLU A 1 96 ? 4.43 -24.234 -20.141 1 93.31 96 GLU A CA 1
ATOM 718 C C . GLU A 1 96 ? 3.133 -24.516 -19.375 1 93.31 96 GLU A C 1
ATOM 720 O O . GLU A 1 96 ? 3.111 -25.312 -18.453 1 93.31 96 GLU A O 1
ATOM 725 N N . LEU A 1 97 ? 2.182 -23.828 -19.859 1 91.62 97 LEU A N 1
ATOM 726 C CA . LEU A 1 97 ? 0.931 -23.859 -19.109 1 91.62 97 LEU A CA 1
ATOM 727 C C . LEU A 1 97 ? -0.205 -24.406 -19.969 1 91.62 97 LEU A C 1
ATOM 729 O O . LEU A 1 97 ? -0.303 -24.078 -21.156 1 91.62 97 LEU A O 1
ATOM 733 N N . THR A 1 98 ? -0.968 -25.281 -19.422 1 93.81 98 THR A N 1
ATOM 734 C CA . THR A 1 98 ? -2.207 -25.719 -20.047 1 93.81 98 THR A CA 1
ATOM 735 C C . THR A 1 98 ? -3.367 -24.812 -19.656 1 93.81 98 THR A C 1
ATOM 737 O O . THR A 1 98 ? -3.268 -24.047 -18.688 1 93.81 98 THR A O 1
ATOM 740 N N . PRO A 1 99 ? -4.406 -24.859 -20.438 1 92.44 99 PRO A N 1
ATOM 741 C CA . PRO A 1 99 ? -5.582 -24.078 -20.047 1 92.44 99 PRO A CA 1
ATOM 742 C C . PRO A 1 99 ? -6.059 -24.391 -18.641 1 92.44 99 PRO A C 1
ATOM 744 O O . PRO A 1 99 ? -6.527 -23.484 -17.922 1 92.44 99 PRO A O 1
ATOM 747 N N . GLN A 1 100 ? -5.938 -25.562 -18.234 1 94.19 100 GLN A N 1
ATOM 748 C CA . GLN A 1 100 ? -6.359 -25.969 -16.891 1 94.19 100 GLN A CA 1
ATOM 749 C C . GLN A 1 100 ? -5.496 -25.297 -15.82 1 94.19 100 GLN A C 1
ATOM 751 O O . GLN A 1 100 ? -6.004 -24.875 -14.781 1 94.19 100 GLN A O 1
ATOM 756 N N . ILE A 1 101 ? -4.203 -25.266 -16.062 1 93.88 101 ILE A N 1
ATOM 757 C CA . ILE A 1 101 ? -3.275 -24.625 -15.141 1 93.88 101 ILE A CA 1
ATOM 758 C C . ILE A 1 101 ? -3.596 -23.141 -15.039 1 93.88 101 ILE A C 1
ATOM 760 O O . ILE A 1 101 ? -3.623 -22.578 -13.938 1 93.88 101 ILE A O 1
ATOM 764 N N . LEU A 1 102 ? -3.857 -22.484 -16.141 1 91.62 102 LEU A N 1
ATOM 765 C CA . LEU A 1 102 ? -4.188 -21.062 -16.156 1 91.62 102 LEU A CA 1
ATOM 766 C C . LEU A 1 102 ? -5.469 -20.781 -15.383 1 91.62 102 LEU A C 1
ATOM 768 O O . LEU A 1 102 ? -5.566 -19.797 -14.664 1 91.62 102 LEU A O 1
ATOM 772 N N . ASP A 1 103 ? -6.43 -21.641 -15.547 1 92.81 103 ASP A N 1
ATOM 773 C CA . ASP A 1 103 ? -7.68 -21.516 -14.797 1 92.81 103 ASP A CA 1
ATOM 774 C C . ASP A 1 103 ? -7.43 -21.625 -13.297 1 92.81 103 ASP A C 1
ATOM 776 O O . ASP A 1 103 ? -8.031 -20.906 -12.5 1 92.81 103 ASP A O 1
ATOM 780 N N . ASP A 1 104 ? -6.629 -22.578 -12.984 1 94.88 104 ASP A N 1
ATOM 781 C CA . ASP A 1 104 ? -6.277 -22.781 -11.578 1 94.88 104 ASP A CA 1
ATOM 782 C C . ASP A 1 104 ? -5.598 -21.547 -11 1 94.88 104 ASP A C 1
ATOM 784 O O . ASP A 1 104 ? -5.949 -21.109 -9.906 1 94.88 104 ASP A O 1
ATOM 788 N N . LEU A 1 105 ? -4.68 -20.953 -11.742 1 93.88 105 LEU A N 1
ATOM 789 C CA . LEU A 1 105 ? -3.945 -19.766 -11.297 1 93.88 105 LEU A CA 1
ATOM 790 C C . LEU A 1 105 ? -4.879 -18.578 -11.156 1 93.88 105 LEU A C 1
ATOM 792 O O . LEU A 1 105 ? -4.723 -17.766 -10.234 1 93.88 105 LEU A O 1
ATOM 796 N N . LEU A 1 106 ? -5.824 -18.453 -12 1 92.5 106 LEU A N 1
ATOM 797 C CA . LEU A 1 106 ? -6.801 -17.375 -11.906 1 92.5 106 LEU A CA 1
ATOM 798 C C . LEU A 1 106 ? -7.637 -17.5 -10.641 1 92.5 106 LEU A C 1
ATOM 800 O O . LEU A 1 106 ? -7.898 -16.5 -9.961 1 92.5 106 LEU A O 1
ATOM 804 N N . ARG A 1 107 ? -8.062 -18.688 -10.367 1 94.62 107 ARG A N 1
ATOM 805 C CA . ARG A 1 107 ? -8.812 -18.938 -9.141 1 94.62 107 ARG A CA 1
ATOM 806 C C . ARG A 1 107 ? -7.996 -18.531 -7.914 1 94.62 107 ARG A C 1
ATOM 808 O O . ARG A 1 107 ? -8.516 -17.906 -7 1 94.62 107 ARG A O 1
ATOM 815 N N . VAL A 1 108 ? -6.766 -18.891 -7.945 1 95.06 108 VAL A N 1
ATOM 816 C CA . VAL A 1 108 ? -5.875 -18.609 -6.824 1 95.06 108 VAL A CA 1
ATOM 817 C C . VAL A 1 108 ? -5.637 -17.109 -6.715 1 95.06 108 VAL A C 1
ATOM 819 O O . VAL A 1 108 ? -5.582 -16.562 -5.609 1 95.06 108 VAL A O 1
ATOM 822 N N . ALA A 1 109 ? -5.492 -16.422 -7.852 1 93.19 109 ALA A N 1
ATOM 823 C CA . ALA A 1 109 ? -5.301 -14.977 -7.867 1 93.19 109 ALA A CA 1
ATOM 824 C C . ALA A 1 109 ? -6.441 -14.266 -7.141 1 93.19 109 ALA A C 1
ATOM 826 O O . ALA A 1 109 ? -6.219 -13.289 -6.426 1 93.19 109 ALA A O 1
ATOM 827 N N . ASN A 1 110 ? -7.637 -14.773 -7.273 1 94.88 110 ASN A N 1
ATOM 828 C CA . ASN A 1 110 ? -8.82 -14.156 -6.695 1 94.88 110 ASN A CA 1
ATOM 829 C C . ASN A 1 110 ? -8.977 -14.5 -5.219 1 94.88 110 ASN A C 1
ATOM 831 O O . ASN A 1 110 ? -9.883 -14 -4.551 1 94.88 110 ASN A O 1
ATOM 835 N N . ARG A 1 111 ? -8.023 -15.266 -4.746 1 94.62 111 ARG A N 1
ATOM 836 C CA . ARG A 1 111 ? -8.125 -15.703 -3.357 1 94.62 111 ARG A CA 1
ATOM 837 C C . ARG A 1 111 ? -6.93 -15.219 -2.541 1 94.62 111 ARG A C 1
ATOM 839 O O . ARG A 1 111 ? -6.703 -15.688 -1.425 1 94.62 111 ARG A O 1
ATOM 846 N N . CYS A 1 112 ? -6.172 -14.375 -3.133 1 96 112 CYS A N 1
ATOM 847 C CA . CYS A 1 112 ? -5.031 -13.914 -2.355 1 96 112 CYS A CA 1
ATOM 848 C C . CYS A 1 112 ? -5.488 -13.086 -1.158 1 96 112 CYS A C 1
ATOM 850 O O . CYS A 1 112 ? -6.559 -12.477 -1.191 1 96 112 CYS A O 1
ATOM 852 N N . PRO A 1 113 ? -4.719 -13 -0.111 1 96.06 113 PRO A N 1
ATOM 853 C CA . PRO A 1 113 ? -5.121 -12.406 1.164 1 96.06 113 PRO A CA 1
ATOM 854 C C . PRO A 1 113 ? -5.531 -10.938 1.025 1 96.06 113 PRO A C 1
ATOM 856 O O . PRO A 1 113 ? -6.547 -10.523 1.592 1 96.06 113 PRO A O 1
ATOM 859 N N . VAL A 1 114 ? -4.785 -10.133 0.324 1 97.75 114 VAL A N 1
ATOM 860 C CA . VAL A 1 114 ? -5.109 -8.711 0.191 1 97.75 114 VAL A CA 1
ATOM 861 C C . VAL A 1 114 ? -6.418 -8.555 -0.574 1 97.75 114 VAL A C 1
ATOM 863 O O . VAL A 1 114 ? -7.219 -7.664 -0.268 1 97.75 114 VAL A O 1
ATOM 866 N N . HIS A 1 115 ? -6.656 -9.383 -1.619 1 97.5 115 HIS A N 1
ATOM 867 C CA . HIS A 1 115 ? -7.941 -9.367 -2.307 1 97.5 115 HIS A CA 1
ATOM 868 C C . HIS A 1 115 ? -9.094 -9.586 -1.331 1 97.5 115 HIS A C 1
ATOM 870 O O . HIS A 1 115 ? -10.086 -8.859 -1.361 1 97.5 115 HIS A O 1
ATOM 876 N N . LYS A 1 116 ? -8.953 -10.602 -0.523 1 95.5 116 LYS A N 1
ATOM 877 C CA . LYS A 1 116 ? -9.969 -10.875 0.482 1 95.5 116 LYS A CA 1
ATOM 878 C C . LYS A 1 116 ? -10.172 -9.68 1.403 1 95.5 116 LYS A C 1
ATOM 880 O O . LYS A 1 116 ? -11.312 -9.305 1.706 1 95.5 116 LYS A O 1
ATOM 885 N N . THR A 1 117 ? -9.117 -9.117 1.87 1 96.69 117 THR A N 1
ATOM 886 C CA . THR A 1 117 ? -9.172 -7.965 2.756 1 96.69 117 THR A CA 1
ATOM 887 C C . THR A 1 117 ? -9.914 -6.809 2.092 1 96.69 117 THR A C 1
ATOM 889 O O . THR A 1 117 ? -10.812 -6.215 2.691 1 96.69 117 THR A O 1
ATOM 892 N N . LEU A 1 118 ? -9.57 -6.531 0.804 1 96.88 118 LEU A N 1
ATOM 893 C CA . LEU A 1 118 ? -10.141 -5.398 0.079 1 96.88 118 LEU A CA 1
ATOM 894 C C . LEU A 1 118 ? -11.609 -5.645 -0.244 1 96.88 118 LEU A C 1
ATOM 896 O O . LEU A 1 118 ? -12.359 -4.695 -0.474 1 96.88 118 LEU A O 1
ATOM 900 N N . SER A 1 119 ? -11.969 -6.867 -0.243 1 94.5 119 SER A N 1
ATOM 901 C CA . SER A 1 119 ? -13.352 -7.23 -0.532 1 94.5 119 SER A CA 1
ATOM 902 C C . SER A 1 119 ? -14.195 -7.23 0.735 1 94.5 119 SER A C 1
ATOM 904 O O . SER A 1 119 ? -15.406 -7.461 0.68 1 94.5 119 SER A O 1
ATOM 906 N N . GLY A 1 120 ? -13.586 -7.078 1.896 1 93.94 120 GLY A N 1
ATOM 907 C CA . GLY A 1 120 ? -14.281 -7.051 3.174 1 93.94 120 GLY A CA 1
ATOM 908 C C . GLY A 1 120 ? -14.617 -5.648 3.639 1 93.94 120 GLY A C 1
ATOM 909 O O . GLY A 1 120 ? -14.945 -4.781 2.824 1 93.94 120 GLY A O 1
ATOM 910 N N . GLN A 1 121 ? -14.648 -5.512 5 1 94.25 121 GLN A N 1
ATOM 911 C CA . GLN A 1 121 ? -14.953 -4.223 5.605 1 94.25 121 GLN A CA 1
ATOM 912 C C . GLN A 1 121 ? -13.727 -3.627 6.289 1 94.25 121 GLN A C 1
ATOM 914 O O . GLN A 1 121 ? -12.898 -4.359 6.824 1 94.25 121 GLN A O 1
ATOM 919 N N . PHE A 1 122 ? -13.68 -2.367 6.211 1 95.94 122 PHE A N 1
ATOM 920 C CA . PHE A 1 122 ? -12.609 -1.655 6.895 1 95.94 122 PHE A CA 1
ATOM 921 C C . PHE A 1 122 ? -13.156 -0.84 8.055 1 95.94 122 PHE A C 1
ATOM 923 O O . PHE A 1 122 ? -14.242 -0.263 7.961 1 95.94 122 PHE A O 1
ATOM 930 N N . SER A 1 123 ? -12.453 -0.82 9.109 1 96.75 123 SER A N 1
ATOM 931 C CA . SER A 1 123 ? -12.625 0.114 10.211 1 96.75 123 SER A CA 1
ATOM 932 C C . SER A 1 123 ? -11.328 0.842 10.531 1 96.75 123 SER A C 1
ATOM 934 O O . SER A 1 123 ? -10.281 0.209 10.711 1 96.75 123 SER A O 1
ATOM 936 N N . ILE A 1 124 ? -11.32 2.133 10.523 1 97.19 124 ILE A N 1
ATOM 937 C CA . ILE A 1 124 ? -10.133 2.922 10.844 1 97.19 124 ILE A CA 1
ATOM 938 C C . ILE A 1 124 ? -10.344 3.672 12.156 1 97.19 124 ILE A C 1
ATOM 940 O O . ILE A 1 124 ? -11.266 4.488 12.273 1 97.19 124 ILE A O 1
ATOM 944 N N . GLN A 1 125 ? -9.562 3.371 13.086 1 96 125 GLN A N 1
ATOM 945 C CA . GLN A 1 125 ? -9.57 4.051 14.375 1 96 125 GLN A CA 1
ATOM 946 C C . GLN A 1 125 ? -8.375 4.98 14.516 1 96 125 GLN A C 1
ATOM 948 O O . GLN A 1 125 ? -7.227 4.547 14.383 1 96 125 GLN A O 1
ATOM 953 N N . THR A 1 126 ? -8.672 6.211 14.773 1 95.75 126 THR A N 1
ATOM 954 C CA . THR A 1 126 ? -7.605 7.211 14.805 1 95.75 126 THR A CA 1
ATOM 955 C C . THR A 1 126 ? -7.457 7.797 16.203 1 95.75 126 THR A C 1
ATOM 957 O O . THR A 1 126 ? -8.453 8.094 16.859 1 95.75 126 THR A O 1
ATOM 960 N N . SER A 1 127 ? -6.289 7.859 16.609 1 93.06 127 SER A N 1
ATOM 961 C CA . SER A 1 127 ? -5.949 8.594 17.812 1 93.06 127 SER A CA 1
ATOM 962 C C . SER A 1 127 ? -4.832 9.602 17.562 1 93.06 127 SER A C 1
ATOM 964 O O . SER A 1 127 ? -4.008 9.406 16.656 1 93.06 127 SER A O 1
ATOM 966 N N . ILE A 1 128 ? -4.906 10.688 18.219 1 87.31 128 ILE A N 1
ATOM 967 C CA . ILE A 1 128 ? -3.848 11.68 18.125 1 87.31 128 ILE A CA 1
ATOM 968 C C . ILE A 1 128 ? -3.189 11.867 19.5 1 87.31 128 ILE A C 1
ATOM 970 O O . ILE A 1 128 ? -3.869 11.875 20.516 1 87.31 128 ILE A O 1
ATOM 974 N N . ALA A 1 129 ? -2.01 11.836 19.484 1 76.88 129 ALA A N 1
ATOM 975 C CA . ALA A 1 129 ? -1.258 12.062 20.703 1 76.88 129 ALA A CA 1
ATOM 976 C C . ALA A 1 129 ? -0.321 13.258 20.562 1 76.88 129 ALA A C 1
ATOM 978 O O . ALA A 1 129 ? 0.105 13.594 19.453 1 76.88 129 ALA A O 1
ATOM 979 N N . MET B 1 1 ? -3.127 5.926 -13.297 1 84.06 1 MET B N 1
ATOM 980 C CA . MET B 1 1 ? -1.822 5.328 -13.031 1 84.06 1 MET B CA 1
ATOM 981 C C . MET B 1 1 ? -1.945 3.822 -12.82 1 84.06 1 MET B C 1
ATOM 983 O O . MET B 1 1 ? -2.941 3.348 -12.273 1 84.06 1 MET B O 1
ATOM 987 N N . THR B 1 2 ? -1.009 2.986 -13.555 1 96.88 2 THR B N 1
ATOM 988 C CA . THR B 1 2 ? -1.086 1.531 -13.5 1 96.88 2 THR B CA 1
ATOM 989 C C . THR B 1 2 ? 0.136 0.951 -12.797 1 96.88 2 THR B C 1
ATOM 991 O O . THR B 1 2 ? 1.272 1.301 -13.125 1 96.88 2 THR B O 1
ATOM 994 N N . ILE B 1 3 ? -0.112 0.155 -11.805 1 98.81 3 ILE B N 1
ATOM 995 C CA . ILE B 1 3 ? 0.961 -0.543 -11.102 1 98.81 3 ILE B CA 1
ATOM 996 C C . ILE B 1 3 ? 1.301 -1.837 -11.836 1 98.81 3 ILE B C 1
ATOM 998 O O . ILE B 1 3 ? 0.405 -2.578 -12.25 1 98.81 3 ILE B O 1
ATOM 1002 N N . GLN B 1 4 ? 2.598 -2.049 -12.008 1 98.88 4 GLN B N 1
ATOM 1003 C CA . GLN B 1 4 ? 3.09 -3.314 -12.539 1 98.88 4 GLN B CA 1
ATOM 1004 C C . GLN B 1 4 ? 3.871 -4.094 -11.492 1 98.88 4 GLN B C 1
ATOM 1006 O O . GLN B 1 4 ? 4.742 -3.535 -10.82 1 98.88 4 GLN B O 1
ATOM 1011 N N . ALA B 1 5 ? 3.553 -5.293 -11.352 1 98.88 5 ALA B N 1
ATOM 1012 C CA . ALA B 1 5 ? 4.285 -6.227 -10.5 1 98.88 5 ALA B CA 1
ATOM 1013 C C . ALA B 1 5 ? 4.82 -7.402 -11.312 1 98.88 5 ALA B C 1
ATOM 1015 O O . ALA B 1 5 ? 4.078 -8.031 -12.07 1 98.88 5 ALA B O 1
ATOM 1016 N N . THR B 1 6 ? 6.102 -7.742 -11.086 1 98.81 6 THR B N 1
ATOM 1017 C CA . THR B 1 6 ? 6.68 -8.836 -11.859 1 98.81 6 THR B CA 1
ATOM 1018 C C . THR B 1 6 ? 7.52 -9.742 -10.969 1 98.81 6 THR B C 1
ATOM 1020 O O . THR B 1 6 ? 8.086 -9.289 -9.969 1 98.81 6 THR B O 1
ATOM 1023 N N . TRP B 1 7 ? 7.598 -10.922 -11.391 1 98.56 7 TRP B N 1
ATOM 1024 C CA . TRP B 1 7 ? 8.461 -11.914 -10.758 1 98.56 7 TRP B CA 1
ATOM 1025 C C . TRP B 1 7 ? 8.812 -13.031 -11.734 1 98.56 7 TRP B C 1
ATOM 1027 O O . TRP B 1 7 ? 7.973 -13.445 -12.547 1 98.56 7 TRP B O 1
ATOM 1037 N N . GLN B 1 8 ? 10 -13.492 -11.648 1 97.69 8 GLN B N 1
ATOM 1038 C CA . GLN B 1 8 ? 10.461 -14.641 -12.422 1 97.69 8 GLN B CA 1
ATOM 1039 C C . GLN B 1 8 ? 11.227 -15.625 -11.547 1 97.69 8 GLN B C 1
ATOM 1041 O O . GLN B 1 8 ? 12.039 -15.219 -10.711 1 97.69 8 GLN B O 1
ATOM 1046 N N . PRO B 1 9 ? 10.992 -16.891 -11.852 1 96 9 PRO B N 1
ATOM 1047 C CA . PRO B 1 9 ? 11.734 -17.891 -11.086 1 96 9 PRO B CA 1
ATOM 1048 C C . PRO B 1 9 ? 13.25 -17.75 -11.25 1 96 9 PRO B C 1
ATOM 1050 O O . PRO B 1 9 ? 14 -18.078 -10.336 1 96 9 PRO B O 1
ATOM 1053 N N . SER B 1 10 ? 13.641 -17.281 -12.32 1 95.94 10 SER B N 1
ATOM 1054 C CA . SER B 1 10 ? 15.062 -17.172 -12.617 1 95.94 10 SER B CA 1
ATOM 1055 C C . SER B 1 10 ? 15.758 -16.203 -11.656 1 95.94 10 SER B C 1
ATOM 1057 O O . SER B 1 10 ? 16.984 -16.203 -11.555 1 95.94 10 SER B O 1
ATOM 1059 N N . GLN B 1 11 ? 15.008 -15.406 -10.961 1 95.31 11 GLN B N 1
ATOM 1060 C CA . GLN B 1 11 ? 15.555 -14.461 -9.992 1 95.31 11 GLN B CA 1
ATOM 1061 C C . GLN B 1 11 ? 16.188 -15.195 -8.812 1 95.31 11 GLN B C 1
ATOM 1063 O O . GLN B 1 11 ? 17 -14.625 -8.086 1 95.31 11 GLN B O 1
ATOM 1068 N N . GLY B 1 12 ? 15.734 -16.391 -8.531 1 95.31 12 GLY B N 1
ATOM 1069 C CA . GLY B 1 12 ? 16.281 -17.172 -7.445 1 95.31 12 GLY B CA 1
ATOM 1070 C C . GLY B 1 12 ? 15.781 -16.75 -6.078 1 95.31 12 GLY B C 1
ATOM 1071 O O . GLY B 1 12 ? 16.328 -17.156 -5.055 1 95.31 12 GLY B O 1
ATOM 1072 N N . ASN B 1 13 ? 14.922 -15.781 -6.055 1 96.81 13 ASN B N 1
ATOM 1073 C CA . ASN B 1 13 ? 14.273 -15.328 -4.824 1 96.81 13 ASN B CA 1
ATOM 1074 C C . ASN B 1 13 ? 12.805 -14.984 -5.055 1 96.81 13 ASN B C 1
ATOM 1076 O O . ASN B 1 13 ? 12.305 -15.117 -6.172 1 96.81 13 ASN B O 1
ATOM 1080 N N . SER B 1 14 ? 12.086 -14.633 -4.043 1 97.62 14 SER B N 1
ATOM 1081 C CA . SER B 1 14 ? 10.648 -14.422 -4.141 1 97.62 14 SER B CA 1
ATOM 1082 C C . SER B 1 14 ? 10.32 -12.945 -4.324 1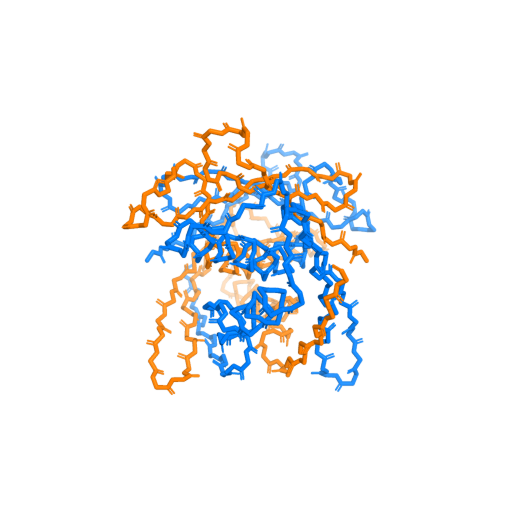 97.62 14 SER B C 1
ATOM 1084 O O . SER B 1 14 ? 9.148 -12.57 -4.395 1 97.62 14 SER B O 1
ATOM 1086 N N . ILE B 1 15 ? 11.312 -12.102 -4.453 1 98.56 15 ILE B N 1
ATOM 1087 C CA . ILE B 1 15 ? 11.102 -10.664 -4.453 1 98.56 15 ILE B CA 1
ATOM 1088 C C . ILE B 1 15 ? 10.281 -10.258 -5.676 1 98.56 15 ILE B C 1
ATOM 1090 O O . ILE B 1 15 ? 10.594 -10.656 -6.801 1 98.56 15 ILE B O 1
ATOM 1094 N N . CYS B 1 16 ? 9.211 -9.547 -5.352 1 98.25 16 CYS B N 1
ATOM 1095 C CA . CYS B 1 16 ? 8.352 -8.953 -6.367 1 98.25 16 CYS B CA 1
ATOM 1096 C C . CYS B 1 16 ? 8.789 -7.535 -6.699 1 98.25 16 CYS B C 1
ATOM 1098 O O . CYS B 1 16 ? 8.984 -6.715 -5.801 1 98.25 16 CYS B O 1
ATOM 1100 N N . HIS B 1 17 ? 8.906 -7.266 -7.992 1 98.81 17 HIS B N 1
ATOM 1101 C CA . HIS B 1 17 ? 9.289 -5.926 -8.43 1 98.81 17 HIS B CA 1
ATOM 1102 C C . HIS B 1 17 ? 8.07 -5.102 -8.82 1 98.81 17 HIS B C 1
ATOM 1104 O O . HIS B 1 17 ? 7.234 -5.559 -9.602 1 98.81 17 HIS B O 1
ATOM 1110 N N . LEU B 1 18 ? 8.023 -3.928 -8.289 1 98.88 18 LEU B N 1
ATOM 1111 C CA . LEU B 1 18 ? 6.867 -3.062 -8.5 1 98.88 18 LEU B CA 1
ATOM 1112 C C . LEU B 1 18 ? 7.281 -1.758 -9.172 1 98.88 18 LEU B C 1
ATOM 1114 O O . LEU B 1 18 ? 8.359 -1.228 -8.898 1 98.88 18 LEU B O 1
ATOM 1118 N N . THR B 1 19 ? 6.359 -1.242 -10.062 1 98.88 19 THR B N 1
ATOM 1119 C CA . THR B 1 19 ? 6.602 0.061 -10.664 1 98.88 19 THR B CA 1
ATOM 1120 C C . THR B 1 19 ? 5.293 0.692 -11.133 1 98.88 19 THR B C 1
ATOM 1122 O O . THR B 1 19 ? 4.332 -0.015 -11.438 1 98.88 19 THR B O 1
ATOM 1125 N N . ASN B 1 20 ? 5.301 1.95 -11.078 1 98.31 20 ASN B N 1
ATOM 1126 C CA . ASN B 1 20 ? 4.211 2.674 -11.727 1 98.31 20 ASN B CA 1
ATOM 1127 C C . ASN B 1 20 ? 4.668 3.326 -13.031 1 98.31 20 ASN B C 1
ATOM 1129 O O . ASN B 1 20 ? 4.004 4.227 -13.539 1 98.31 20 ASN B O 1
ATOM 1133 N N . GLY B 1 21 ? 5.793 2.889 -13.562 1 97.31 21 GLY B N 1
ATOM 1134 C CA . GLY B 1 21 ? 6.383 3.447 -14.766 1 97.31 21 GLY B CA 1
ATOM 1135 C C . GLY B 1 21 ? 7.473 4.465 -14.484 1 97.31 21 GLY B C 1
ATOM 1136 O O . GLY B 1 21 ? 8.352 4.684 -15.32 1 97.31 21 GLY B O 1
ATOM 1137 N N . THR B 1 22 ? 7.41 5.141 -13.328 1 96.62 22 THR B N 1
ATOM 1138 C CA . THR B 1 22 ? 8.383 6.152 -12.938 1 96.62 22 THR B CA 1
ATOM 1139 C C . THR B 1 22 ? 9.109 5.738 -11.656 1 96.62 22 THR B C 1
ATOM 1141 O O . THR B 1 22 ? 10.336 5.781 -11.594 1 96.62 22 THR B O 1
ATOM 1144 N N . ALA B 1 23 ? 8.445 5.32 -10.641 1 98.12 23 ALA B N 1
ATOM 1145 C CA . ALA B 1 23 ? 9.008 4.824 -9.383 1 98.12 23 ALA B CA 1
ATOM 1146 C C . ALA B 1 23 ? 9.164 3.305 -9.414 1 98.12 23 ALA B C 1
ATOM 1148 O O . ALA B 1 23 ? 8.406 2.611 -10.102 1 98.12 23 ALA B O 1
ATOM 1149 N N . GLU B 1 24 ? 10.148 2.83 -8.695 1 98.56 24 GLU B N 1
ATOM 1150 C CA . GLU B 1 24 ? 10.375 1.396 -8.523 1 98.56 24 GLU B CA 1
ATOM 1151 C C . GLU B 1 24 ? 10.539 1.031 -7.055 1 98.56 24 GLU B C 1
ATOM 1153 O O . GLU B 1 24 ? 11.211 1.744 -6.305 1 98.56 24 GLU B O 1
ATOM 1158 N N . TRP B 1 25 ? 9.906 -0.013 -6.625 1 98.62 25 TRP B N 1
ATOM 1159 C CA . TRP B 1 25 ? 10.039 -0.56 -5.281 1 98.62 25 TRP B CA 1
ATOM 1160 C C . TRP B 1 25 ? 9.781 -2.062 -5.273 1 98.62 25 TRP B C 1
ATOM 1162 O O . TRP B 1 25 ? 9.742 -2.695 -6.328 1 98.62 25 TRP B O 1
ATOM 1172 N N . GLN B 1 26 ? 9.891 -2.676 -4.105 1 98.81 26 GLN B N 1
ATOM 1173 C CA . GLN B 1 26 ? 9.805 -4.129 -4.027 1 98.81 26 GLN B CA 1
ATOM 1174 C C . GLN B 1 26 ? 8.922 -4.57 -2.861 1 98.81 26 GLN B C 1
ATOM 1176 O O . GLN B 1 26 ? 8.633 -3.775 -1.965 1 98.81 26 GLN B O 1
ATOM 1181 N N . ALA B 1 27 ? 8.531 -5.723 -2.955 1 98.75 27 ALA B N 1
ATOM 1182 C CA . ALA B 1 27 ? 7.797 -6.414 -1.896 1 98.75 27 ALA B CA 1
ATOM 1183 C C . ALA B 1 27 ? 8.172 -7.891 -1.845 1 98.75 27 ALA B C 1
ATOM 1185 O O . ALA B 1 27 ? 8.703 -8.438 -2.812 1 98.75 27 ALA B O 1
ATOM 1186 N N . ASP B 1 28 ? 7.973 -8.484 -0.707 1 98.62 28 ASP B N 1
ATOM 1187 C CA . ASP B 1 28 ? 8.25 -9.914 -0.602 1 98.62 28 ASP B CA 1
ATOM 1188 C C . ASP B 1 28 ? 7.266 -10.594 0.348 1 98.62 28 ASP B C 1
ATOM 1190 O O . ASP B 1 28 ? 6.402 -9.938 0.934 1 98.62 28 ASP B O 1
ATOM 1194 N N . LEU B 1 29 ? 7.41 -11.891 0.447 1 96.94 29 LEU B N 1
ATOM 1195 C CA . LEU B 1 29 ? 6.605 -12.727 1.337 1 96.94 29 LEU B CA 1
ATOM 1196 C C . LEU B 1 29 ? 6.934 -12.43 2.797 1 96.94 29 LEU B C 1
ATOM 1198 O O . LEU B 1 29 ? 7.984 -11.867 3.1 1 96.94 29 LEU B O 1
ATOM 1202 N N . ASP B 1 30 ? 6.008 -12.781 3.631 1 92.94 30 ASP B N 1
ATOM 1203 C CA . ASP B 1 30 ? 6.316 -12.719 5.055 1 92.94 30 ASP B CA 1
ATOM 1204 C C . ASP B 1 30 ? 7.41 -13.719 5.426 1 92.94 30 ASP B C 1
ATOM 1206 O O . ASP B 1 30 ? 7.711 -14.633 4.652 1 92.94 30 ASP B O 1
ATOM 1210 N N . ALA B 1 31 ? 7.93 -13.477 6.613 1 91.81 31 ALA B N 1
ATOM 1211 C CA . ALA B 1 31 ? 9.008 -14.352 7.074 1 91.81 31 ALA B CA 1
ATOM 1212 C C . ALA B 1 31 ? 8.531 -15.805 7.16 1 91.81 31 ALA B C 1
ATOM 1214 O O . ALA B 1 31 ? 9.273 -16.719 6.805 1 91.81 31 ALA B O 1
ATOM 1215 N N . SER B 1 32 ? 7.32 -16.016 7.578 1 93.12 32 SER B N 1
ATOM 1216 C CA . SER B 1 32 ? 6.77 -17.344 7.773 1 93.12 32 SER B CA 1
ATOM 1217 C C . SER B 1 32 ? 6.668 -18.109 6.449 1 93.12 32 SER B C 1
ATOM 1219 O O . SER B 1 32 ? 6.703 -19.328 6.43 1 93.12 32 SER B O 1
ATOM 1221 N N . ALA B 1 33 ? 6.586 -17.391 5.336 1 93.56 33 ALA B N 1
ATOM 1222 C CA . ALA B 1 33 ? 6.48 -18 4.012 1 93.56 33 ALA B CA 1
ATOM 1223 C C . ALA B 1 33 ? 7.84 -18.031 3.316 1 93.56 33 ALA B C 1
ATOM 1225 O O . ALA B 1 33 ? 7.93 -18.359 2.131 1 93.56 33 ALA B O 1
ATOM 1226 N N . GLY B 1 34 ? 8.906 -17.625 4.094 1 93.44 34 GLY B N 1
ATOM 1227 C CA . GLY B 1 34 ? 10.258 -17.719 3.562 1 93.44 34 GLY B CA 1
ATOM 1228 C C . GLY B 1 34 ? 10.695 -16.453 2.83 1 93.44 34 GLY B C 1
ATOM 1229 O O . GLY B 1 34 ? 11.672 -16.484 2.082 1 93.44 34 GLY B O 1
ATOM 1230 N N . GLY B 1 35 ? 9.977 -15.43 2.965 1 96 35 GLY B N 1
ATOM 1231 C CA . GLY B 1 35 ? 10.312 -14.188 2.291 1 96 35 GLY B CA 1
ATOM 1232 C C . GLY B 1 35 ? 11.469 -13.445 2.945 1 96 35 GLY B C 1
ATOM 1233 O O . GLY B 1 35 ? 11.898 -13.805 4.043 1 96 35 GLY B O 1
ATOM 1234 N N . ASP B 1 36 ? 12.055 -12.523 2.215 1 97.44 36 ASP B N 1
ATOM 1235 C CA . ASP B 1 36 ? 13.078 -11.602 2.711 1 97.44 36 ASP B CA 1
ATOM 1236 C C . ASP B 1 36 ? 12.445 -10.43 3.453 1 97.44 36 ASP B C 1
ATOM 1238 O O . ASP B 1 36 ? 11.789 -9.586 2.846 1 97.44 36 ASP B O 1
ATOM 1242 N N . THR B 1 37 ? 12.719 -10.297 4.738 1 96.19 37 THR B N 1
ATOM 1243 C CA . THR B 1 37 ? 12.047 -9.328 5.598 1 96.19 37 THR B CA 1
ATOM 1244 C C . 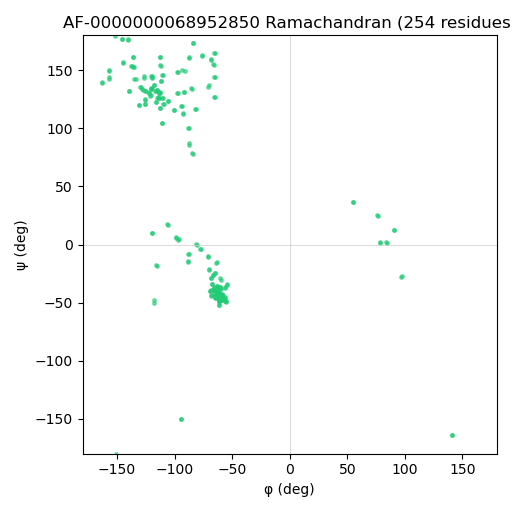THR B 1 37 ? 12.617 -7.93 5.375 1 96.19 37 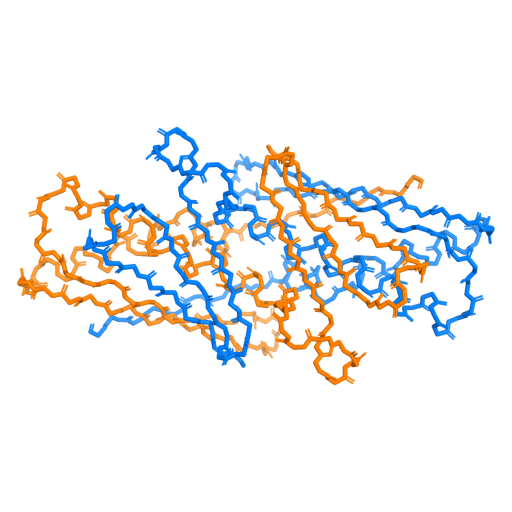THR B C 1
ATOM 1246 O O . THR B 1 37 ? 12.117 -6.953 5.945 1 96.19 37 THR B O 1
ATOM 1249 N N . GLN B 1 38 ? 13.602 -7.844 4.566 1 97.62 38 GLN B N 1
ATOM 1250 C CA . GLN B 1 38 ? 14.125 -6.531 4.195 1 97.62 38 GLN B CA 1
ATOM 1251 C C . GLN B 1 38 ? 13.148 -5.793 3.285 1 97.62 38 GLN B C 1
ATOM 1253 O O . GLN B 1 38 ? 13.305 -4.594 3.045 1 97.62 38 GLN B O 1
ATOM 1258 N N . TYR B 1 39 ? 12.141 -6.457 2.803 1 98.5 39 TYR B N 1
ATOM 1259 C CA . TYR B 1 39 ? 11.125 -5.867 1.946 1 98.5 39 TYR B CA 1
ATOM 1260 C C . TYR B 1 39 ? 9.742 -5.969 2.59 1 98.5 39 TYR B C 1
ATOM 1262 O O . TYR B 1 39 ? 9.445 -6.949 3.273 1 98.5 39 TYR B O 1
ATOM 1270 N N . PRO B 1 40 ? 8.922 -4.988 2.422 1 98.44 40 PRO B N 1
ATOM 1271 C CA . PRO B 1 40 ? 7.562 -5.066 2.955 1 98.44 40 PRO B CA 1
ATOM 1272 C C . PRO B 1 40 ? 6.73 -6.156 2.289 1 98.44 40 PRO B C 1
ATOM 1274 O O . PRO B 1 40 ? 6.906 -6.434 1.099 1 98.44 40 PRO B O 1
ATOM 1277 N N . ASN B 1 41 ? 5.891 -6.773 3.068 1 98.12 41 ASN B N 1
ATOM 1278 C CA . ASN B 1 41 ? 4.902 -7.664 2.465 1 98.12 41 ASN B CA 1
ATOM 1279 C C . ASN B 1 41 ? 3.676 -6.895 1.984 1 98.12 41 ASN B C 1
ATOM 1281 O O . ASN B 1 41 ? 3.57 -5.688 2.197 1 98.12 41 ASN B O 1
ATOM 1285 N N . PRO B 1 42 ? 2.764 -7.551 1.295 1 98.25 42 PRO B N 1
ATOM 1286 C CA . PRO B 1 42 ? 1.637 -6.836 0.692 1 98.25 42 PRO B CA 1
ATOM 1287 C C . PRO B 1 42 ? 0.772 -6.117 1.727 1 98.25 42 PRO B C 1
ATOM 1289 O O . PRO B 1 42 ? 0.276 -5.02 1.466 1 98.25 42 PRO B O 1
ATOM 1292 N N . HIS B 1 43 ? 0.539 -6.668 2.949 1 97.88 43 HIS B N 1
ATOM 1293 C CA . HIS B 1 43 ? -0.224 -5.984 3.986 1 97.88 43 HIS B CA 1
ATOM 1294 C C . HIS B 1 43 ? 0.527 -4.766 4.508 1 97.88 43 HIS B C 1
ATOM 1296 O O . HIS B 1 43 ? -0.089 -3.76 4.875 1 97.88 43 HIS B O 1
ATOM 1302 N N . ASP B 1 44 ? 1.879 -4.871 4.559 1 98.44 44 ASP B N 1
ATOM 1303 C CA . ASP B 1 44 ? 2.678 -3.693 4.879 1 98.44 44 ASP B CA 1
ATOM 1304 C C . ASP B 1 44 ? 2.418 -2.562 3.885 1 98.44 44 ASP B C 1
ATOM 1306 O O . ASP B 1 44 ? 2.277 -1.403 4.277 1 98.44 44 ASP B O 1
ATOM 1310 N N . LEU B 1 45 ? 2.412 -2.916 2.617 1 98.75 45 LEU B N 1
ATOM 1311 C CA . LEU B 1 45 ? 2.135 -1.916 1.592 1 98.75 45 LEU B CA 1
ATOM 1312 C C . LEU B 1 45 ? 0.751 -1.307 1.787 1 98.75 45 LEU B C 1
ATOM 1314 O O . LEU B 1 45 ? 0.585 -0.089 1.688 1 98.75 45 LEU B O 1
ATOM 1318 N N . LEU B 1 46 ? -0.234 -2.117 2.096 1 98.69 46 LEU B N 1
ATOM 1319 C CA . LEU B 1 46 ? -1.6 -1.654 2.318 1 98.69 46 LEU B CA 1
ATOM 1320 C C . LEU B 1 46 ? -1.66 -0.688 3.498 1 98.69 46 LEU B C 1
ATOM 1322 O O . LEU B 1 46 ? -2.162 0.43 3.363 1 98.69 46 LEU B O 1
ATOM 1326 N N . ASP B 1 47 ? -1.115 -1.092 4.637 1 98.75 47 ASP B N 1
ATOM 1327 C CA . ASP B 1 47 ? -1.116 -0.246 5.824 1 98.75 47 ASP B CA 1
ATOM 1328 C C . ASP B 1 47 ? -0.31 1.029 5.594 1 98.75 47 ASP B C 1
ATOM 1330 O O . ASP B 1 47 ? -0.667 2.098 6.094 1 98.75 47 ASP B O 1
ATOM 1334 N N . SER B 1 48 ? 0.766 0.87 4.824 1 98.88 48 SER B N 1
ATOM 1335 C CA . SER B 1 48 ? 1.629 2.02 4.57 1 98.88 48 SER B CA 1
ATOM 1336 C C . SER B 1 48 ? 0.925 3.061 3.707 1 98.88 48 SER B C 1
ATOM 1338 O O . SER B 1 48 ? 1.254 4.246 3.764 1 98.88 48 SER B O 1
ATOM 1340 N N . ALA B 1 49 ? -0 2.604 2.85 1 98.81 49 ALA B N 1
ATOM 1341 C CA . ALA B 1 49 ? -0.775 3.551 2.053 1 98.81 49 ALA B CA 1
ATOM 1342 C C . ALA B 1 49 ? -1.501 4.555 2.943 1 98.81 49 ALA B C 1
ATOM 1344 O O . ALA B 1 49 ? -1.442 5.762 2.705 1 98.81 49 ALA B O 1
ATOM 1345 N N . LEU B 1 50 ? -2.139 4.094 4.008 1 98.75 50 LEU B N 1
ATOM 1346 C CA . LEU B 1 50 ? -2.85 4.965 4.938 1 98.75 50 LEU B CA 1
ATOM 1347 C C . LEU B 1 50 ? -1.874 5.836 5.723 1 98.75 50 LEU B C 1
ATOM 1349 O O . LEU B 1 50 ? -2.094 7.039 5.875 1 98.75 50 LEU B O 1
ATOM 1353 N N . ALA B 1 51 ? -0.805 5.227 6.184 1 98.88 51 ALA B N 1
ATOM 1354 C CA . ALA B 1 51 ? 0.18 5.961 6.973 1 98.88 51 ALA B CA 1
ATOM 1355 C C . ALA B 1 51 ? 0.795 7.098 6.156 1 98.88 51 ALA B C 1
ATOM 1357 O O . ALA B 1 51 ? 0.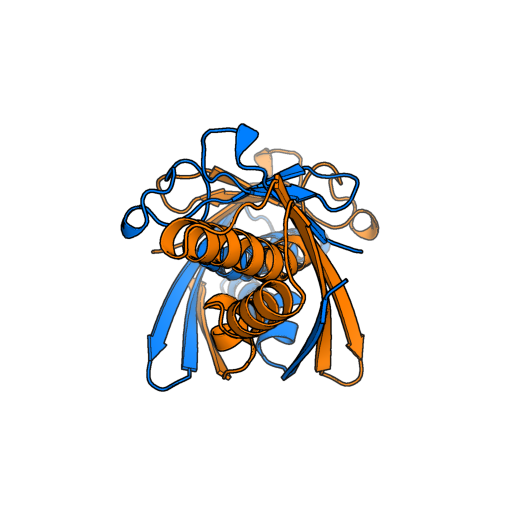881 8.234 6.629 1 98.88 51 ALA B O 1
ATOM 1358 N N . ALA B 1 52 ? 1.189 6.742 4.98 1 98.88 52 ALA B N 1
ATOM 1359 C CA . ALA B 1 52 ? 1.813 7.727 4.105 1 98.88 52 ALA B CA 1
ATOM 1360 C C . ALA B 1 52 ? 0.828 8.828 3.729 1 98.88 52 ALA B C 1
ATOM 1362 O O . ALA B 1 52 ? 1.176 10.016 3.742 1 98.88 52 ALA B O 1
ATOM 1363 N N . CYS B 1 53 ? -0.343 8.461 3.369 1 98.69 53 CYS B N 1
ATOM 1364 C CA . CYS B 1 53 ? -1.364 9.43 2.982 1 98.69 53 CYS B CA 1
ATOM 1365 C C . CYS B 1 53 ? -1.603 10.445 4.094 1 98.69 53 CYS B C 1
ATOM 1367 O O . CYS B 1 53 ? -1.685 11.648 3.834 1 98.69 53 CYS B O 1
ATOM 1369 N N . THR B 1 54 ? -1.777 9.914 5.316 1 98.62 54 THR B N 1
ATOM 1370 C CA . THR B 1 54 ? -2.002 10.773 6.469 1 98.62 54 THR B CA 1
ATOM 1371 C C . THR B 1 54 ? -0.829 11.734 6.664 1 98.62 54 THR B C 1
ATOM 1373 O O . THR B 1 54 ? -1.024 12.945 6.797 1 98.62 54 THR B O 1
ATOM 1376 N N . THR B 1 55 ? 0.332 11.219 6.617 1 98.62 55 THR B N 1
ATOM 1377 C CA . THR B 1 55 ? 1.546 11.992 6.84 1 98.62 55 THR B CA 1
ATOM 1378 C C . THR B 1 55 ? 1.682 13.102 5.797 1 98.62 55 THR B C 1
ATOM 1380 O O . THR B 1 55 ? 1.893 14.266 6.141 1 98.62 55 THR B O 1
ATOM 1383 N N . LEU B 1 56 ? 1.521 12.727 4.582 1 98.44 56 LEU B N 1
ATOM 1384 C CA . LEU B 1 56 ? 1.705 13.656 3.479 1 98.44 56 LEU B CA 1
ATOM 1385 C C . LEU B 1 56 ? 0.597 14.711 3.463 1 98.44 56 LEU B C 1
ATOM 1387 O O . LEU B 1 56 ? 0.852 15.883 3.189 1 98.44 56 LEU B O 1
ATOM 1391 N N . THR B 1 57 ? -0.592 14.305 3.74 1 97.88 57 THR B N 1
ATOM 1392 C CA . THR B 1 57 ? -1.712 15.234 3.811 1 97.88 57 THR B CA 1
ATOM 1393 C C . THR B 1 57 ? -1.494 16.266 4.922 1 97.88 57 THR B C 1
ATOM 1395 O O . THR B 1 57 ? -1.735 17.453 4.727 1 97.88 57 THR B O 1
ATOM 1398 N N . LEU B 1 58 ? -1.048 15.797 6.082 1 97.44 58 LEU B N 1
ATOM 1399 C CA . LEU B 1 58 ? -0.824 16.703 7.207 1 97.44 58 LEU B CA 1
ATOM 1400 C C . LEU B 1 58 ? 0.286 17.688 6.895 1 97.44 58 LEU B C 1
ATOM 1402 O O . LEU B 1 58 ? 0.193 18.875 7.258 1 97.44 58 LEU B O 1
ATOM 1406 N N . GLN B 1 59 ? 1.327 17.234 6.242 1 95.88 59 GLN B N 1
ATOM 1407 C CA . GLN B 1 59 ? 2.404 18.156 5.898 1 95.88 59 GLN B CA 1
ATOM 1408 C C . GLN B 1 59 ? 1.915 19.25 4.938 1 95.88 59 GLN B C 1
ATOM 1410 O O . GLN B 1 59 ? 2.236 20.422 5.102 1 95.88 59 GLN B O 1
ATOM 1415 N N . LEU B 1 60 ? 1.103 18.891 3.934 1 95 60 LEU B N 1
ATOM 1416 C CA . LEU B 1 60 ? 0.545 19.844 2.977 1 95 60 LEU B CA 1
ATOM 1417 C C . LEU B 1 60 ? -0.335 20.875 3.68 1 95 60 LEU B C 1
ATOM 1419 O O . LEU B 1 60 ? -0.212 22.078 3.434 1 95 60 LEU B O 1
ATOM 1423 N N . TYR B 1 61 ? -1.157 20.281 4.516 1 96.94 61 TYR B N 1
ATOM 1424 C CA . TYR B 1 61 ? -2.092 21.156 5.203 1 96.94 61 TYR B CA 1
ATOM 1425 C C . TYR B 1 61 ? -1.354 22.125 6.125 1 96.94 61 TYR B C 1
ATOM 1427 O O . TYR B 1 61 ? -1.668 23.312 6.172 1 96.94 61 TYR B O 1
ATOM 1435 N N . ALA B 1 62 ? -0.4 21.656 6.883 1 95.44 62 ALA B N 1
ATOM 1436 C CA . ALA B 1 62 ? 0.38 22.469 7.801 1 95.44 62 ALA B CA 1
ATOM 1437 C C . ALA B 1 62 ? 1.139 23.562 7.051 1 95.44 62 ALA B C 1
ATOM 1439 O O . ALA B 1 62 ? 1.216 24.703 7.512 1 95.44 62 ALA B O 1
ATOM 1440 N N . LYS B 1 63 ? 1.683 23.188 5.973 1 93.88 63 LYS B N 1
ATOM 1441 C CA . LYS B 1 63 ? 2.389 24.156 5.141 1 93.88 63 LYS B CA 1
ATOM 1442 C C . LYS B 1 63 ? 1.448 25.266 4.664 1 93.88 63 LYS B C 1
ATOM 1444 O O . LYS B 1 63 ? 1.781 26.453 4.738 1 93.88 63 LYS B O 1
ATOM 1449 N N . ARG B 1 64 ? 0.311 24.922 4.203 1 95.06 64 ARG B N 1
ATOM 1450 C CA . ARG B 1 64 ? -0.684 25.859 3.695 1 95.06 64 ARG B CA 1
ATOM 1451 C C . ARG B 1 64 ? -1.154 26.797 4.793 1 95.06 64 ARG B C 1
ATOM 1453 O O . ARG B 1 64 ? -1.367 27.984 4.547 1 95.06 64 ARG B O 1
ATOM 1460 N N . LYS B 1 65 ? -1.292 26.281 6.027 1 96.5 65 LYS B N 1
ATOM 1461 C CA . LYS B 1 65 ? -1.823 27.047 7.152 1 96.5 65 LYS B CA 1
ATOM 1462 C C . LYS B 1 65 ? -0.713 27.797 7.879 1 96.5 65 LYS B C 1
ATOM 1464 O O . LYS B 1 65 ? -0.987 28.656 8.719 1 96.5 65 LYS B O 1
ATOM 1469 N N . GLY B 1 66 ? 0.519 27.422 7.59 1 95.88 66 GLY B N 1
ATOM 1470 C CA . GLY B 1 66 ? 1.653 28.031 8.258 1 95.88 66 GLY B CA 1
ATOM 1471 C C . GLY B 1 66 ? 1.852 27.547 9.68 1 95.88 66 GLY B C 1
ATOM 1472 O O . GLY B 1 66 ? 2.283 28.297 10.547 1 95.88 66 GLY B O 1
ATOM 1473 N N . TYR B 1 67 ? 1.394 26.344 10 1 96 67 TYR B N 1
ATOM 1474 C CA . TYR B 1 67 ? 1.607 25.766 11.32 1 96 67 TYR B CA 1
ATOM 1475 C C . TYR B 1 67 ? 3.07 25.375 11.523 1 96 67 TYR B C 1
ATOM 1477 O O . TYR B 1 67 ? 3.711 24.859 10.609 1 96 67 TYR B O 1
ATOM 1485 N N . ALA B 1 68 ? 3.619 25.688 12.672 1 94.56 68 ALA B N 1
ATOM 1486 C CA . ALA B 1 68 ? 5.016 25.391 12.977 1 94.56 68 ALA B CA 1
ATOM 1487 C C . ALA B 1 68 ? 5.176 23.953 13.477 1 94.56 68 ALA B C 1
ATOM 1489 O O . ALA B 1 68 ? 5.434 23.734 14.664 1 94.56 68 ALA B O 1
ATOM 1490 N N . ILE B 1 69 ? 5.164 23.016 12.609 1 95.69 69 ILE B N 1
ATOM 1491 C CA . ILE B 1 69 ? 5.363 21.625 12.992 1 95.69 69 ILE B CA 1
ATOM 1492 C C . ILE B 1 69 ? 6.82 21.234 12.766 1 95.69 69 ILE B C 1
ATOM 1494 O O . ILE B 1 69 ? 7.473 21.734 11.852 1 95.69 69 ILE B O 1
ATOM 1498 N N . THR B 1 70 ? 7.309 20.344 13.586 1 97.25 70 THR B N 1
ATOM 1499 C CA . THR B 1 70 ? 8.703 19.953 13.469 1 97.25 70 THR B CA 1
ATOM 1500 C C . THR B 1 70 ? 8.812 18.469 13.094 1 97.25 70 THR B C 1
ATOM 1502 O O . THR B 1 70 ? 9.867 18.016 12.648 1 97.25 70 THR B O 1
ATOM 1505 N N . GLU B 1 71 ? 7.699 17.766 13.32 1 97.88 71 GLU B N 1
ATOM 1506 C CA . GLU B 1 71 ? 7.703 16.344 12.977 1 97.88 71 GLU B CA 1
ATOM 1507 C C . GLU B 1 71 ? 6.281 15.797 12.891 1 97.88 71 GLU B C 1
ATOM 1509 O O . GLU B 1 71 ? 5.41 16.188 13.664 1 97.88 71 GLU B O 1
ATOM 1514 N N . VAL B 1 72 ? 6.055 14.992 11.953 1 98 72 VAL B N 1
ATOM 1515 C CA . VAL B 1 72 ? 4.855 14.164 11.891 1 98 72 VAL B CA 1
ATOM 1516 C C . VAL B 1 72 ? 5.234 12.688 11.992 1 98 72 VAL B C 1
ATOM 1518 O O . VAL B 1 72 ? 6.129 12.219 11.289 1 98 72 VAL B O 1
ATOM 1521 N N . HIS B 1 73 ? 4.648 12.016 12.891 1 98.5 73 HIS B N 1
ATOM 1522 C CA . HIS B 1 73 ? 4.805 10.578 13.055 1 98.5 73 HIS B CA 1
ATOM 1523 C C . HIS B 1 73 ? 3.455 9.867 13.055 1 98.5 73 HIS B C 1
ATOM 1525 O O . HIS B 1 73 ? 2.598 10.156 13.891 1 98.5 73 HIS B O 1
ATOM 1531 N N . VAL B 1 74 ? 3.273 8.992 12.172 1 98.75 74 VAL B N 1
ATOM 1532 C CA . VAL B 1 74 ? 2.029 8.242 12.07 1 98.75 74 VAL B CA 1
ATOM 1533 C C . VAL B 1 74 ? 2.32 6.742 12.18 1 98.75 74 VAL B C 1
ATOM 1535 O O . VAL B 1 74 ? 3.209 6.223 11.5 1 98.75 74 VAL B O 1
ATOM 1538 N N . SER B 1 75 ? 1.618 6.078 13 1 98.69 75 SER B N 1
ATOM 1539 C CA . SER B 1 75 ? 1.711 4.629 13.133 1 98.69 75 SER B CA 1
ATOM 1540 C C . SER B 1 75 ? 0.388 3.953 12.789 1 98.69 75 SER B C 1
ATOM 1542 O O . SER B 1 75 ? -0.683 4.461 13.125 1 98.69 75 SER B O 1
ATOM 1544 N N . VAL B 1 76 ? 0.475 2.879 12.07 1 98.75 76 VAL B N 1
ATOM 1545 C CA . VAL B 1 76 ? -0.719 2.121 11.711 1 98.75 76 VAL B CA 1
ATOM 1546 C C . VAL B 1 76 ? -0.501 0.639 12.008 1 98.75 76 VAL B C 1
ATOM 1548 O O . VAL B 1 76 ? 0.433 0.025 11.484 1 98.75 76 VAL B O 1
ATOM 1551 N N . GLY B 1 77 ? -1.271 0.088 12.82 1 98.19 77 GLY B N 1
ATOM 1552 C CA . GLY B 1 77 ? -1.414 -1.345 13.023 1 98.19 77 GLY B CA 1
ATOM 1553 C C . GLY B 1 77 ? -2.768 -1.877 12.586 1 98.19 77 GLY B C 1
ATOM 1554 O O . GLY B 1 77 ? -3.715 -1.108 12.414 1 98.19 77 GLY B O 1
ATOM 1555 N N . HIS B 1 78 ? -2.838 -3.236 12.375 1 97.56 78 HIS B N 1
ATOM 1556 C CA . HIS B 1 78 ? -4.125 -3.758 11.93 1 97.56 78 HIS B CA 1
ATOM 1557 C C . HIS B 1 78 ? -4.492 -5.031 12.68 1 97.56 78 HIS B C 1
ATOM 1559 O O . HIS B 1 78 ? -3.623 -5.695 13.25 1 97.56 78 HIS B O 1
ATOM 1565 N N . GLU B 1 79 ? -5.703 -5.227 12.773 1 95.69 79 GLU B N 1
ATOM 1566 C CA . GLU B 1 79 ? -6.32 -6.473 13.227 1 95.69 79 GLU B CA 1
ATOM 1567 C C . GLU B 1 79 ? -7.363 -6.969 12.227 1 95.69 79 GLU B C 1
ATOM 1569 O O . GLU B 1 79 ? -8.109 -6.168 11.656 1 95.69 79 GLU B O 1
ATOM 1574 N N . ASP B 1 80 ? -7.227 -8.203 11.984 1 91.75 80 ASP B N 1
ATOM 1575 C CA . ASP B 1 80 ? -8.195 -8.828 11.094 1 91.75 80 ASP B CA 1
ATOM 1576 C C . ASP B 1 80 ? -9.086 -9.805 11.859 1 91.75 80 ASP B C 1
ATOM 1578 O O . ASP B 1 80 ? -8.641 -10.883 12.258 1 91.75 80 ASP B O 1
ATOM 1582 N N . ALA B 1 81 ? -10.328 -9.359 12.109 1 89.81 81 ALA B N 1
ATOM 1583 C CA . ALA B 1 81 ? -11.266 -10.195 12.859 1 89.81 81 ALA B CA 1
ATOM 1584 C C . ALA B 1 81 ? -12.664 -10.109 12.266 1 89.81 81 ALA B C 1
ATOM 1586 O O . ALA B 1 81 ? -13.164 -9.016 11.984 1 89.81 81 ALA B O 1
ATOM 1587 N N . ASN B 1 82 ? -13.32 -11.352 12.062 1 90.25 82 ASN B N 1
ATOM 1588 C CA . ASN B 1 82 ? -14.719 -11.469 11.656 1 90.25 82 ASN B CA 1
ATOM 1589 C C . ASN B 1 82 ? -14.992 -10.688 10.367 1 90.25 82 ASN B C 1
ATOM 1591 O O . ASN B 1 82 ? -15.977 -9.953 10.289 1 90.25 82 ASN B O 1
ATOM 1595 N N . GLY B 1 83 ? -14.055 -10.672 9.438 1 89.5 83 GLY B N 1
ATOM 1596 C CA . GLY B 1 83 ? -14.266 -10.07 8.133 1 89.5 83 GLY B CA 1
ATOM 1597 C C . GLY B 1 83 ? -14.031 -8.57 8.125 1 89.5 83 GLY B C 1
ATOM 1598 O O . GLY B 1 83 ? -14.258 -7.902 7.113 1 89.5 83 GLY B O 1
ATOM 1599 N N . THR B 1 84 ? -13.633 -8.055 9.273 1 95.31 84 THR B N 1
ATOM 1600 C CA . THR B 1 84 ? -13.344 -6.629 9.375 1 95.31 84 THR B CA 1
ATOM 1601 C C . THR B 1 84 ? -11.844 -6.395 9.555 1 95.31 84 THR B C 1
ATOM 1603 O O . THR B 1 84 ? -11.219 -6.98 10.438 1 95.31 84 THR B O 1
ATOM 1606 N N . TYR B 1 85 ? -11.289 -5.656 8.617 1 97.38 85 TYR B N 1
ATOM 1607 C CA . TYR B 1 85 ? -9.906 -5.203 8.719 1 97.38 85 TYR B CA 1
ATOM 1608 C C . TYR B 1 85 ? -9.828 -3.871 9.461 1 97.38 85 TYR B C 1
ATOM 1610 O O . TYR B 1 85 ? -10.086 -2.814 8.883 1 97.38 85 TYR B O 1
ATOM 1618 N N . THR B 1 86 ? -9.461 -3.941 10.773 1 97.88 86 THR B N 1
ATOM 1619 C CA . THR B 1 86 ? -9.414 -2.744 11.602 1 97.88 86 THR B CA 1
ATOM 1620 C C . THR B 1 86 ? -8.008 -2.152 11.617 1 97.88 86 THR B C 1
ATOM 1622 O O . THR B 1 86 ? -7.055 -2.812 12.047 1 97.88 86 THR B O 1
ATOM 1625 N N . MET B 1 87 ? -7.875 -0.952 11.164 1 98.12 87 MET B N 1
ATOM 1626 C CA . MET B 1 87 ? -6.617 -0.212 11.195 1 98.12 87 MET B CA 1
ATOM 1627 C C . MET B 1 87 ? -6.602 0.786 12.352 1 98.12 87 MET B C 1
ATOM 1629 O O . MET B 1 87 ? -7.422 1.703 12.398 1 98.12 87 MET B O 1
ATOM 1633 N N . ASN B 1 88 ? -5.699 0.53 13.234 1 98.06 88 ASN B N 1
ATOM 1634 C CA . ASN B 1 88 ? -5.48 1.47 14.328 1 98.06 88 ASN B CA 1
ATOM 1635 C C . ASN B 1 88 ? -4.383 2.475 13.992 1 98.06 88 ASN B C 1
ATOM 1637 O O . ASN B 1 88 ? -3.207 2.111 13.922 1 98.06 88 ASN B O 1
ATOM 1641 N N . ARG B 1 89 ? -4.734 3.674 13.852 1 98.19 89 ARG B N 1
ATOM 1642 C CA . ARG B 1 89 ? -3.83 4.742 13.438 1 98.19 89 ARG B CA 1
ATOM 1643 C C . ARG B 1 89 ? -3.564 5.707 14.586 1 98.19 89 ARG B C 1
ATOM 1645 O O . ARG B 1 89 ? -4.5 6.215 15.203 1 98.19 89 ARG B O 1
ATOM 1652 N N . GLU B 1 90 ? -2.375 5.918 14.867 1 98.12 90 GLU B N 1
ATOM 1653 C CA . GLU B 1 90 ? -1.948 6.938 15.82 1 98.12 90 GLU B CA 1
ATOM 1654 C C . GLU B 1 90 ? -1.171 8.055 15.125 1 98.12 90 GLU B C 1
ATOM 1656 O O . GLU B 1 90 ? -0.215 7.789 14.391 1 98.12 90 GLU B O 1
ATOM 1661 N N . VAL B 1 91 ? -1.57 9.266 15.406 1 97.88 91 VAL B N 1
ATOM 1662 C CA . VAL B 1 91 ? -0.942 10.438 14.797 1 97.88 91 VAL B CA 1
ATOM 1663 C C . VAL B 1 91 ? -0.264 11.281 15.875 1 97.88 91 VAL B C 1
ATOM 1665 O O . VAL B 1 91 ? -0.903 11.68 16.859 1 97.88 91 VAL B O 1
ATOM 1668 N N . LYS B 1 92 ? 0.982 11.477 15.68 1 97.19 92 LYS B N 1
ATOM 1669 C CA . LYS B 1 92 ? 1.751 12.359 16.547 1 97.19 92 LYS B CA 1
ATOM 1670 C C . LYS B 1 92 ? 2.385 13.5 15.758 1 97.19 92 LYS B C 1
ATOM 1672 O O . LYS B 1 92 ? 3.064 13.258 14.758 1 97.19 92 LYS B O 1
ATOM 1677 N N . VAL B 1 93 ? 2.15 14.664 16.219 1 96.31 93 VAL B N 1
ATOM 1678 C CA . VAL B 1 93 ? 2.744 15.852 15.602 1 96.31 93 VAL B CA 1
ATOM 1679 C C . VAL B 1 93 ? 3.5 16.656 16.656 1 96.31 93 VAL B C 1
ATOM 1681 O O . VAL B 1 93 ? 2.988 16.891 17.75 1 96.31 93 VAL B O 1
ATOM 1684 N N . SER B 1 94 ? 4.652 17 16.297 1 96.31 94 SER B N 1
ATOM 1685 C CA . SER B 1 94 ? 5.473 17.797 17.203 1 96.31 94 SER B CA 1
ATOM 1686 C C . SER B 1 94 ? 5.688 19.203 16.641 1 96.31 94 SER B C 1
ATOM 1688 O O . SER B 1 94 ? 5.66 19.406 15.43 1 96.31 94 SER B O 1
ATOM 1690 N N . GLY B 1 95 ? 5.93 20.188 17.484 1 94.75 95 GLY B N 1
ATOM 1691 C CA . GLY B 1 95 ? 6.141 21.578 17.156 1 94.75 95 GLY B CA 1
ATOM 1692 C C . GLY B 1 95 ? 5.492 22.531 18.141 1 94.75 95 GLY B C 1
ATOM 1693 O O . GLY B 1 95 ? 5.309 22.188 19.312 1 94.75 95 GLY B O 1
ATOM 1694 N N . GLU B 1 96 ? 5.352 23.734 17.781 1 93.25 96 GLU B N 1
ATOM 1695 C CA . GLU B 1 96 ? 4.602 24.734 18.547 1 93.25 96 GLU B CA 1
ATOM 1696 C C . GLU B 1 96 ? 3.121 24.719 18.172 1 93.25 96 GLU B C 1
ATOM 1698 O O . GLU B 1 96 ? 2.68 25.469 17.312 1 93.25 96 GLU B O 1
ATOM 1703 N N . LEU B 1 97 ? 2.506 23.844 18.859 1 91.56 97 LEU B N 1
ATOM 1704 C CA . LEU B 1 97 ? 1.118 23.609 18.469 1 91.56 97 LEU B CA 1
ATOM 1705 C C . LEU B 1 97 ? 0.174 23.922 19.625 1 91.56 97 LEU B C 1
ATOM 1707 O O . LEU B 1 97 ? 0.476 23.609 20.781 1 91.56 97 LEU B O 1
ATOM 1711 N N . THR B 1 98 ? -0.874 24.609 19.344 1 93.81 98 THR B N 1
ATOM 1712 C CA . THR B 1 98 ? -1.954 24.781 20.312 1 93.81 98 THR B CA 1
ATOM 1713 C C . THR B 1 98 ? -2.953 23.641 20.219 1 93.81 98 THR B C 1
ATOM 1715 O O . THR B 1 98 ? -2.965 22.891 19.234 1 93.81 98 THR B O 1
ATOM 1718 N N . PRO B 1 99 ? -3.727 23.484 21.266 1 92.31 99 PRO B N 1
ATOM 1719 C CA . PRO B 1 99 ? -4.762 22.453 21.188 1 92.31 99 PRO B CA 1
ATOM 1720 C C . PRO B 1 99 ? -5.672 22.609 19.969 1 92.31 99 PRO B C 1
ATOM 1722 O O . PRO B 1 99 ? -6.113 21.625 19.391 1 92.31 99 PRO B O 1
ATOM 1725 N N . GLN B 1 100 ? -5.934 23.797 19.594 1 94.12 100 GLN B N 1
ATOM 1726 C CA . GLN B 1 100 ? -6.785 24.047 18.438 1 94.12 100 GLN B CA 1
ATOM 1727 C C . GLN B 1 100 ? -6.129 23.562 17.156 1 94.12 100 GLN B C 1
ATOM 1729 O O . GLN B 1 100 ? -6.805 23 16.281 1 94.12 100 GLN B O 1
ATOM 1734 N N . ILE B 1 101 ? -4.84 23.797 17.016 1 93.81 101 ILE B N 1
ATOM 1735 C CA . ILE B 1 101 ? -4.09 23.344 15.852 1 93.81 101 ILE B CA 1
ATOM 1736 C C . ILE B 1 101 ? -4.102 21.828 15.789 1 93.81 101 ILE B C 1
ATOM 1738 O O . ILE B 1 101 ? -4.312 21.234 14.727 1 93.81 101 ILE B O 1
ATOM 1742 N N . LEU B 1 102 ? -3.906 21.156 16.891 1 91.62 102 LEU B N 1
ATOM 1743 C CA . LEU B 1 102 ? -3.906 19.703 16.953 1 91.62 102 LEU B CA 1
ATOM 1744 C C . LEU B 1 102 ? -5.266 19.141 16.562 1 91.62 102 LEU B C 1
ATOM 1746 O O . LEU B 1 102 ? -5.344 18.125 15.859 1 91.62 102 LEU B O 1
ATOM 1750 N N . ASP B 1 103 ? -6.305 19.766 17.016 1 92.81 103 ASP B N 1
ATOM 1751 C CA . ASP B 1 103 ? -7.652 19.344 16.641 1 92.81 103 ASP B CA 1
ATOM 1752 C C . ASP B 1 103 ? -7.859 19.484 15.133 1 92.81 103 ASP B C 1
ATOM 1754 O O . ASP B 1 103 ? -8.484 18.609 14.508 1 92.81 103 ASP B O 1
ATOM 1758 N N . ASP B 1 104 ? -7.395 20.562 14.633 1 94.81 104 ASP B N 1
ATOM 1759 C CA . ASP B 1 104 ? -7.496 20.797 13.195 1 94.81 104 ASP B CA 1
ATOM 1760 C C . ASP B 1 104 ? -6.758 19.719 12.406 1 94.81 104 ASP B C 1
ATOM 1762 O O . ASP B 1 104 ? -7.293 19.172 11.438 1 94.81 104 ASP B O 1
ATOM 1766 N N . LEU B 1 105 ? -5.57 19.359 12.852 1 93.88 105 LEU B N 1
ATOM 1767 C CA . LEU B 1 105 ? -4.754 18.344 12.188 1 93.88 105 LEU B CA 1
ATOM 1768 C C . LEU B 1 105 ? -5.41 16.969 12.266 1 93.88 105 LEU B C 1
ATOM 1770 O O . LEU B 1 105 ? -5.348 16.188 11.312 1 93.88 105 LEU B O 1
ATOM 1774 N N . LEU B 1 106 ? -6.027 16.672 13.344 1 92.5 106 LEU B N 1
ATOM 1775 C CA . LEU B 1 106 ? -6.734 15.398 13.492 1 92.5 106 LEU B CA 1
ATOM 1776 C C . LEU B 1 106 ? -7.898 15.312 12.508 1 92.5 106 LEU B C 1
ATOM 1778 O O . LEU B 1 106 ? -8.117 14.266 11.898 1 92.5 106 LEU B O 1
ATOM 1782 N N . ARG B 1 107 ? -8.625 16.391 12.391 1 94.5 107 ARG B N 1
ATOM 1783 C CA . ARG B 1 107 ? -9.719 16.438 11.422 1 94.5 107 ARG B CA 1
ATOM 1784 C C . ARG B 1 107 ? -9.219 16.188 10.008 1 94.5 107 ARG B C 1
ATOM 1786 O O . ARG B 1 107 ? -9.828 15.422 9.25 1 94.5 107 ARG B O 1
ATOM 1793 N N . VAL B 1 108 ? -8.125 16.797 9.711 1 95 108 VAL B N 1
ATOM 1794 C CA . VAL B 1 108 ? -7.543 16.672 8.383 1 95 108 VAL B CA 1
ATOM 1795 C C . VAL B 1 108 ? -7.035 15.258 8.164 1 95 108 VAL B C 1
ATOM 1797 O O . VAL B 1 108 ? -7.176 14.703 7.07 1 95 108 VAL B O 1
ATOM 1800 N N . ALA B 1 109 ? -6.441 14.648 9.195 1 93.06 109 ALA B N 1
ATOM 1801 C CA . ALA B 1 109 ? -5.957 13.273 9.117 1 93.06 109 ALA B CA 1
ATOM 1802 C C . ALA B 1 109 ? -7.074 12.32 8.711 1 93.06 109 ALA B C 1
ATOM 1804 O O . ALA B 1 109 ? -6.855 11.391 7.926 1 93.06 109 ALA B O 1
ATOM 1805 N N . ASN B 1 110 ? -8.266 12.562 9.188 1 94.81 110 ASN B N 1
ATOM 1806 C CA . ASN B 1 110 ? -9.406 11.688 8.945 1 94.81 110 ASN B CA 1
ATOM 1807 C C . ASN B 1 110 ? -10.023 11.945 7.574 1 94.81 110 ASN B C 1
ATOM 1809 O O . ASN B 1 110 ? -10.953 11.242 7.164 1 94.81 110 ASN B O 1
ATOM 1813 N N . ARG B 1 111 ? -9.43 12.891 6.879 1 94.56 111 ARG B N 1
ATOM 1814 C CA . ARG B 1 111 ? -10 13.25 5.582 1 94.56 111 ARG B CA 1
ATOM 1815 C C . ARG B 1 111 ? -9 13.008 4.457 1 94.56 111 ARG B C 1
ATOM 1817 O O . ARG B 1 111 ? -9.195 13.477 3.336 1 94.56 111 ARG B O 1
ATOM 1824 N N . CYS B 1 112 ? -7.941 12.359 4.797 1 96 112 CYS B N 1
ATOM 1825 C CA . CYS B 1 112 ? -6.984 12.117 3.721 1 96 112 CYS B CA 1
ATOM 1826 C C . CYS B 1 112 ? -7.566 11.18 2.672 1 96 112 CYS B C 1
ATOM 1828 O O . CYS B 1 112 ? -8.438 10.359 2.977 1 96 112 CYS B O 1
ATOM 1830 N N . PRO B 1 113 ? -7.117 11.234 1.458 1 96.06 113 PRO B N 1
ATOM 1831 C CA . PRO B 1 113 ? -7.719 10.531 0.323 1 96.06 113 PRO B CA 1
ATOM 1832 C C . PRO B 1 113 ? -7.762 9.016 0.523 1 96.06 113 PRO B C 1
ATOM 1834 O O . PRO B 1 113 ? -8.781 8.383 0.242 1 96.06 113 PRO B O 1
ATOM 1837 N N . VAL B 1 114 ? -6.695 8.398 0.962 1 97.75 114 VAL B N 1
ATOM 1838 C CA . VAL B 1 114 ? -6.664 6.945 1.137 1 97.75 114 VAL B CA 1
ATOM 1839 C C . VAL B 1 114 ? -7.656 6.535 2.223 1 97.75 114 VAL B C 1
ATOM 1841 O O . VAL B 1 114 ? -8.305 5.492 2.117 1 97.75 114 VAL B O 1
ATOM 1844 N N . HIS B 1 115 ? -7.758 7.336 3.326 1 97.5 115 HIS B N 1
ATOM 1845 C CA . HIS B 1 115 ? -8.773 7.066 4.336 1 97.5 115 HIS B CA 1
ATOM 1846 C C . HIS B 1 115 ? -10.164 7.02 3.721 1 97.5 115 HIS B C 1
ATOM 1848 O O . HIS B 1 115 ? -10.945 6.102 3.998 1 97.5 115 HIS B O 1
ATOM 1854 N N . LYS B 1 116 ? -10.469 8.016 2.93 1 95.5 116 LYS B N 1
ATOM 1855 C CA . LYS B 1 116 ? -11.766 8.039 2.25 1 95.5 116 LYS B CA 1
ATOM 1856 C C . LYS B 1 116 ? -11.953 6.801 1.385 1 95.5 116 LYS B C 1
ATOM 1858 O O . LYS B 1 116 ? -13.031 6.195 1.394 1 95.5 116 LYS B O 1
ATOM 1863 N N . THR B 1 117 ? -10.977 6.457 0.629 1 96.69 117 THR B N 1
ATOM 1864 C CA . THR B 1 117 ? -11.031 5.285 -0.241 1 96.69 117 THR B CA 1
ATOM 1865 C C . THR B 1 117 ? -11.305 4.023 0.567 1 96.69 117 THR B C 1
ATOM 1867 O O . THR B 1 117 ? -12.188 3.24 0.222 1 96.69 117 THR B O 1
ATOM 1870 N N . LEU B 1 118 ? -10.57 3.855 1.698 1 96.81 118 LEU B N 1
ATOM 1871 C CA . LEU B 1 118 ? -10.672 2.654 2.518 1 96.81 118 LEU B CA 1
ATOM 1872 C C . LEU B 1 118 ? -12.016 2.596 3.236 1 96.81 118 LEU B C 1
ATOM 1874 O O . LEU B 1 118 ? -12.469 1.519 3.631 1 96.81 118 LEU B O 1
ATOM 1878 N N . SER B 1 119 ? -12.609 3.719 3.379 1 94.5 119 SER B N 1
ATOM 1879 C CA . SER B 1 119 ? -13.906 3.799 4.043 1 94.5 119 SER B CA 1
ATOM 1880 C C . SER B 1 119 ? -15.047 3.578 3.057 1 94.5 119 SER B C 1
ATOM 1882 O O . SER B 1 119 ? -16.219 3.555 3.445 1 94.5 119 SER B O 1
ATOM 1884 N N . GLY B 1 120 ? -14.75 3.525 1.778 1 93.88 120 GLY B N 1
ATOM 1885 C CA . GLY B 1 120 ? -15.75 3.314 0.738 1 93.88 120 GLY B CA 1
ATOM 1886 C C . GLY B 1 120 ? -15.898 1.857 0.343 1 93.88 120 GLY B C 1
ATOM 1887 O O . GLY B 1 120 ? -15.789 0.965 1.187 1 93.88 120 GLY B O 1
ATOM 1888 N N . GLN B 1 121 ? -16.281 1.674 -0.958 1 94.31 121 GLN B N 1
ATOM 1889 C CA . GLN B 1 121 ? -16.469 0.329 -1.493 1 94.31 121 GLN B CA 1
ATOM 1890 C C . GLN B 1 121 ? -15.367 -0.015 -2.502 1 94.31 121 GLN B C 1
ATOM 1892 O O . GLN B 1 121 ? -14.883 0.863 -3.217 1 94.31 121 GLN B O 1
ATOM 1897 N N . PHE B 1 122 ? -15.039 -1.23 -2.484 1 96 122 PHE B N 1
ATOM 1898 C CA . PHE B 1 122 ? -14.07 -1.722 -3.455 1 96 122 PHE B CA 1
ATOM 1899 C C . PHE B 1 122 ? -14.727 -2.672 -4.449 1 96 122 PHE B C 1
ATOM 1901 O O . PHE B 1 122 ? -15.602 -3.459 -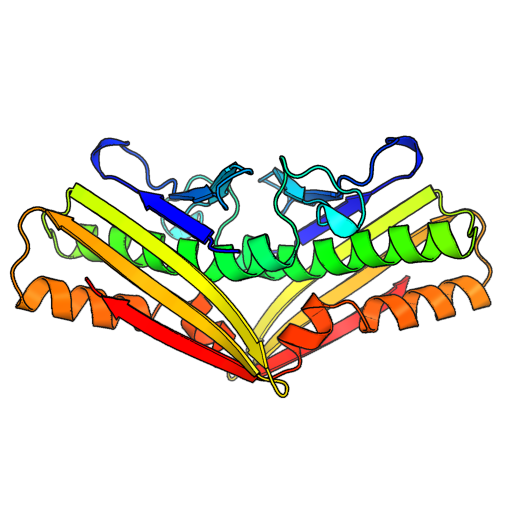4.074 1 96 122 PHE B O 1
ATOM 1908 N N . SER B 1 123 ? -14.352 -2.578 -5.645 1 96.81 123 SER B N 1
ATOM 1909 C CA . SER B 1 123 ? -14.617 -3.564 -6.684 1 96.81 123 SER B CA 1
ATOM 1910 C C . SER B 1 123 ? -13.328 -4.012 -7.367 1 96.81 123 SER B C 1
ATOM 1912 O O . SER B 1 123 ? -12.531 -3.178 -7.797 1 96.81 123 SER B O 1
ATOM 1914 N N . ILE B 1 124 ? -13.055 -5.277 -7.406 1 97.19 124 ILE B N 1
ATOM 1915 C CA . ILE B 1 124 ? -11.867 -5.805 -8.062 1 97.19 124 ILE B CA 1
ATOM 1916 C C . ILE B 1 124 ? -12.273 -6.621 -9.289 1 97.19 124 ILE B C 1
ATOM 1918 O O . ILE B 1 124 ? -12.992 -7.617 -9.164 1 97.19 124 ILE B O 1
ATOM 1922 N N . GLN B 1 125 ? -11.859 -6.18 -10.375 1 96.06 125 GLN B N 1
ATOM 1923 C CA . GLN B 1 125 ? -12.078 -6.883 -11.641 1 96.06 125 GLN B CA 1
ATOM 1924 C C . GLN B 1 125 ? -10.797 -7.543 -12.133 1 96.06 125 GLN B C 1
ATOM 1926 O O . GLN B 1 125 ? -9.773 -6.875 -12.297 1 96.06 125 GLN B O 1
ATOM 1931 N N . THR B 1 126 ? -10.883 -8.828 -12.336 1 95.88 126 THR B N 1
ATOM 1932 C CA . THR B 1 126 ? -9.68 -9.578 -12.688 1 95.88 126 THR B CA 1
ATOM 1933 C C . THR B 1 126 ? -9.797 -10.156 -14.094 1 95.88 126 THR B C 1
ATOM 1935 O O . THR B 1 126 ? -10.852 -10.68 -14.469 1 95.88 126 THR B O 1
ATOM 1938 N N . SER B 1 127 ? -8.797 -9.969 -14.797 1 93.19 127 SER B N 1
ATOM 1939 C CA . SER B 1 127 ? -8.648 -10.648 -16.078 1 93.19 127 SER B CA 1
ATOM 1940 C C . SER B 1 127 ? -7.32 -11.391 -16.172 1 93.19 127 SER B C 1
ATOM 1942 O O . SER B 1 127 ? -6.336 -10.992 -15.547 1 93.19 127 SER B O 1
ATOM 1944 N N . ILE B 1 128 ? -7.355 -12.5 -16.797 1 87.25 128 ILE B N 1
ATOM 1945 C CA . ILE B 1 128 ? -6.129 -13.25 -17.016 1 87.25 128 ILE B CA 1
ATOM 1946 C C . ILE B 1 128 ? -5.844 -13.352 -18.516 1 87.25 128 ILE B C 1
ATOM 1948 O O . ILE B 1 128 ? -6.766 -13.539 -19.312 1 87.25 128 ILE B O 1
ATOM 1952 N N . ALA B 1 129 ? -4.742 -13.086 -18.812 1 76.75 129 ALA B N 1
ATOM 1953 C CA . ALA B 1 129 ? -4.324 -13.211 -20.219 1 76.75 129 ALA B CA 1
ATOM 1954 C C . ALA B 1 129 ? -3.139 -14.164 -20.344 1 76.75 129 ALA B C 1
ATOM 1956 O O . ALA B 1 129 ? -2.369 -14.344 -19.406 1 76.75 129 ALA B O 1
#